Protein AF-A0A2S6I6A5-F1 (afdb_monomer)

Organism: NCBI:txid1514080

Foldseek 3Di:
DDPPPDDDDCPPVVVPPPDPPPPDDPDDLQQAPQFFKKKKWFQALPPPPLFHWIKIWIKGAGRNQKIKIKIKTFGDDDQDPFKGKAPKGKMKIKIKIKGWDDRNPPDQKTKIKIKMKMKMKIKIKIWFKWWDDDPDPVDTDIDTDTKIKIKIKIKIWIKIKIWGDDPQKIKIKIKTKIKMKMAMDIDDGPDPPIAGDDADDRPCGNPSPDNGIDIDMDIGITMMMMGGD

Secondary structure (DSSP, 8-state):
-------S--TTGGG-----------------TT-EEEEEEES--TT-TTS-EEEEEEEEE-TTSEEEEEEEEEEP----SSSEEEEEEEEEEEEEEEEE-S--TT-SEEEEEEEEEEEEEEEEEEEEEEEE--SSTT--EEEEEEEEEEEEEEEEEEEEEEEEEETTEEEEEEEEEEEEEEEEEEE--S-TTSEESS--SSGGGS-SS--S-EEEEE--EEEEEEEE-

Nearest PDB structures (foldseek):
  2x56-assembly1_A  TM=4.377E-01  e=5.358E-03  Yersinia pestis
  6zm1-assembly1_B  TM=1.709E-01  e=1.284E-01  Bacteroides thetaiotaomicron VPI-5482
  6z8i-assembly1_B  TM=2.180E-01  e=9.178E-01  Bacteroides thetaiotaomicron VPI-5482
  2iah-ass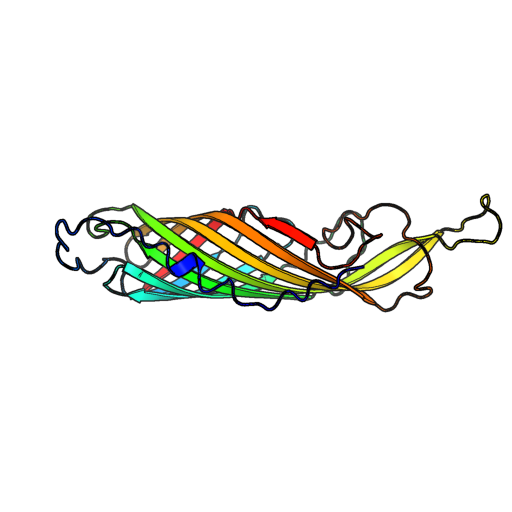embly1_A  TM=2.425E-01  e=2.646E+00  Pseudomonas aeruginosa
  1lsh-assembly1_A  TM=2.533E-01  e=7.630E+00  Ichthyomyzon unicuspis

Mean predicted aligned error: 12.0 Å

Radius of gyration: 22.67 Å; Cα contacts (8 Å, |Δi|>4): 537; chains: 1; bounding box: 59×22×74 Å

Structure (mmCIF, N/CA/C/O backbone):
data_AF-A0A2S6I6A5-F1
#
_entry.id   AF-A0A2S6I6A5-F1
#
loop_
_atom_site.group_PDB
_atom_site.id
_atom_site.type_symbol
_atom_site.label_atom_id
_atom_site.label_alt_id
_atom_site.label_comp_id
_atom_site.label_asym_id
_atom_site.label_entity_id
_atom_site.label_seq_id
_atom_site.pdbx_PDB_ins_code
_atom_site.Cartn_x
_atom_site.Cartn_y
_atom_site.Cartn_z
_atom_site.occupancy
_atom_site.B_iso_or_equiv
_atom_site.auth_seq_id
_atom_site.auth_comp_id
_atom_site.auth_asym_id
_atom_site.auth_atom_id
_atom_site.pdbx_PDB_model_num
ATOM 1 N N . MET A 1 1 ? 36.813 5.629 -2.516 1.00 36.28 1 MET A N 1
ATOM 2 C CA . MET A 1 1 ? 35.493 4.972 -2.676 1.00 36.28 1 MET A CA 1
ATOM 3 C C . MET A 1 1 ? 35.187 4.135 -1.438 1.00 36.28 1 MET A C 1
ATOM 5 O O . MET A 1 1 ? 35.792 3.086 -1.255 1.00 36.28 1 MET A O 1
ATOM 9 N N . VAL A 1 2 ? 34.303 4.612 -0.558 1.00 29.30 2 VAL A N 1
ATOM 10 C CA . VAL A 1 2 ? 33.953 3.941 0.707 1.00 29.30 2 VAL A CA 1
ATOM 11 C C . VAL A 1 2 ? 32.660 3.148 0.506 1.00 29.30 2 VAL A C 1
ATOM 13 O O . VAL A 1 2 ? 31.606 3.723 0.254 1.00 29.30 2 VAL A O 1
ATOM 16 N N . LYS A 1 3 ? 32.735 1.814 0.592 1.00 34.25 3 LYS A N 1
ATOM 17 C CA . LYS A 1 3 ? 31.561 0.928 0.570 1.00 34.25 3 LYS A CA 1
ATOM 18 C C . LYS A 1 3 ? 30.852 1.001 1.925 1.00 34.25 3 LYS A C 1
ATOM 20 O O . LYS A 1 3 ? 31.233 0.292 2.855 1.00 34.25 3 LYS A O 1
ATOM 25 N N . LEU A 1 4 ? 29.812 1.830 2.038 1.00 30.41 4 LEU A N 1
ATOM 26 C CA . LEU A 1 4 ? 28.931 1.834 3.207 1.00 30.41 4 LEU A CA 1
ATOM 27 C C . LEU A 1 4 ? 28.059 0.567 3.190 1.00 30.41 4 LEU A C 1
ATOM 29 O O . LEU A 1 4 ? 27.084 0.454 2.449 1.00 30.41 4 LEU A O 1
ATOM 33 N N . ARG A 1 5 ? 28.427 -0.425 4.005 1.00 35.72 5 ARG A N 1
ATOM 34 C CA . ARG A 1 5 ? 27.588 -1.596 4.285 1.00 35.72 5 ARG A CA 1
ATOM 35 C C . ARG A 1 5 ? 26.529 -1.203 5.317 1.00 35.72 5 ARG A C 1
ATOM 37 O O . ARG A 1 5 ? 26.767 -1.308 6.516 1.00 35.72 5 ARG A O 1
ATOM 44 N N . PHE A 1 6 ? 25.359 -0.771 4.851 1.00 34.75 6 PHE A N 1
ATOM 45 C CA . PHE A 1 6 ? 24.170 -0.593 5.690 1.00 34.75 6 PHE A CA 1
ATOM 46 C C . PHE A 1 6 ? 23.666 -1.969 6.159 1.00 34.75 6 PHE A C 1
ATOM 48 O O . PHE A 1 6 ? 22.962 -2.675 5.437 1.00 34.75 6 PHE A O 1
ATOM 55 N N . ARG A 1 7 ? 24.070 -2.386 7.363 1.00 39.69 7 ARG A N 1
ATOM 56 C CA . ARG A 1 7 ? 23.454 -3.513 8.073 1.00 39.69 7 ARG A CA 1
ATOM 57 C C . ARG A 1 7 ? 22.197 -3.001 8.773 1.00 39.69 7 ARG A C 1
ATOM 59 O O . ARG A 1 7 ? 22.262 -2.071 9.571 1.00 39.69 7 ARG A O 1
ATOM 66 N N . GLY A 1 8 ? 21.058 -3.597 8.429 1.00 41.38 8 GLY A N 1
ATOM 67 C CA . GLY A 1 8 ? 19.770 -3.318 9.049 1.00 41.38 8 GLY A CA 1
ATOM 68 C C . GLY A 1 8 ? 19.812 -3.615 10.543 1.00 41.38 8 GLY A C 1
ATOM 69 O O . GLY A 1 8 ? 19.937 -4.768 10.936 1.00 41.38 8 GLY A O 1
ATOM 70 N N . CYS A 1 9 ? 19.734 -2.566 11.358 1.00 38.03 9 CYS A N 1
ATOM 71 C CA . CYS A 1 9 ? 19.473 -2.672 12.794 1.00 38.03 9 CYS A CA 1
ATOM 72 C C . CYS A 1 9 ? 18.878 -1.376 13.380 1.00 38.03 9 CYS A C 1
ATOM 74 O O . CYS A 1 9 ? 19.062 -1.084 14.553 1.00 38.03 9 CYS A O 1
ATOM 76 N N . TRP A 1 10 ? 18.172 -0.576 12.569 1.00 34.84 10 TRP A N 1
ATOM 77 C CA . TRP A 1 10 ? 17.577 0.694 13.024 1.00 34.84 10 TRP A CA 1
ATOM 78 C C . TRP A 1 10 ? 16.053 0.657 13.184 1.00 34.84 10 TRP A C 1
ATOM 80 O O . TRP A 1 10 ? 15.471 1.621 13.671 1.00 34.84 10 TRP A O 1
ATOM 90 N N . LEU A 1 11 ? 15.389 -0.460 12.857 1.00 35.09 11 LEU A N 1
ATOM 91 C CA . LEU A 1 11 ? 13.934 -0.568 13.030 1.00 35.09 11 LEU A CA 1
ATOM 92 C C . LEU A 1 11 ? 13.493 -0.864 14.477 1.00 35.09 11 LEU A C 1
ATOM 94 O O . LEU A 1 11 ? 12.300 -0.864 14.755 1.00 35.09 11 LEU A O 1
ATOM 98 N N . VAL A 1 12 ? 14.433 -1.094 15.402 1.00 40.88 12 VAL A N 1
ATOM 99 C CA . VAL A 1 12 ? 14.133 -1.352 16.825 1.00 40.88 12 VAL A CA 1
ATOM 100 C C . VAL A 1 12 ? 14.341 -0.101 17.689 1.00 40.88 12 VAL A C 1
ATOM 102 O O . VAL A 1 12 ? 13.725 0.034 18.740 1.00 40.88 12 VAL A O 1
ATOM 105 N N . THR A 1 13 ? 15.123 0.880 17.235 1.00 40.81 13 THR A N 1
ATOM 106 C CA . THR A 1 13 ? 15.472 2.051 18.058 1.00 40.81 13 THR A CA 1
ATOM 107 C C . THR A 1 13 ? 14.405 3.153 18.051 1.00 40.81 13 THR A C 1
ATOM 109 O O . THR A 1 13 ? 14.330 3.932 18.996 1.00 40.81 13 THR A O 1
ATOM 112 N N . LEU A 1 14 ? 13.518 3.188 17.049 1.00 37.75 14 LEU A N 1
ATOM 113 C CA . LEU A 1 14 ? 12.379 4.124 17.011 1.00 37.75 14 LEU A CA 1
ATOM 114 C C . LEU A 1 14 ? 11.185 3.686 17.882 1.00 37.75 14 LEU A C 1
ATOM 116 O O . LEU A 1 14 ? 10.259 4.466 18.077 1.00 37.75 14 LEU A O 1
ATOM 120 N N . LEU A 1 15 ? 11.233 2.482 18.463 1.00 40.44 15 LEU A N 1
ATOM 121 C CA . LEU A 1 15 ? 10.265 2.000 19.458 1.00 40.44 15 LEU A CA 1
ATOM 122 C C . LEU A 1 15 ? 10.645 2.367 20.907 1.00 40.44 15 LEU A C 1
ATOM 124 O O . LEU A 1 15 ? 9.847 2.133 21.810 1.00 40.44 15 LEU A O 1
ATOM 128 N N . CYS A 1 16 ? 11.820 2.969 21.137 1.00 38.00 16 CYS A N 1
ATOM 129 C CA . CYS A 1 16 ? 12.338 3.252 22.484 1.00 38.00 16 CYS A CA 1
ATOM 130 C C . CYS A 1 16 ? 12.401 4.740 22.861 1.00 38.00 16 CYS A C 1
ATOM 132 O O . CYS A 1 16 ? 12.791 5.054 23.981 1.00 38.00 16 CYS A O 1
ATOM 134 N N . LEU A 1 17 ? 11.954 5.664 22.004 1.00 40.19 17 LEU A N 1
ATOM 135 C CA . LEU A 1 17 ? 11.677 7.046 22.426 1.00 40.19 17 LEU A CA 1
ATOM 136 C C . LEU A 1 17 ? 10.276 7.135 23.050 1.00 40.19 17 LEU A C 1
ATOM 138 O O . LEU A 1 17 ? 9.444 7.957 22.679 1.00 40.19 17 LEU A O 1
ATOM 142 N N . ALA A 1 18 ? 10.023 6.250 24.014 1.00 43.72 18 ALA A N 1
ATOM 143 C CA . ALA A 1 18 ? 9.027 6.484 25.037 1.00 43.72 18 ALA A CA 1
ATOM 144 C C . ALA A 1 18 ? 9.624 7.548 25.959 1.00 43.72 18 ALA A C 1
ATOM 146 O O . ALA A 1 18 ? 10.441 7.255 26.831 1.00 43.72 18 ALA A O 1
ATOM 147 N N . THR A 1 19 ? 9.263 8.809 25.733 1.00 46.62 19 THR A N 1
ATOM 148 C CA . THR A 1 19 ? 9.393 9.803 26.793 1.00 46.62 19 THR A CA 1
ATOM 149 C C . THR A 1 19 ? 8.683 9.240 28.030 1.00 46.62 19 THR A C 1
ATOM 151 O O . THR A 1 19 ? 7.585 8.689 27.895 1.00 46.62 19 THR A O 1
ATOM 154 N N . PRO A 1 20 ? 9.286 9.304 29.230 1.00 38.53 20 PRO A N 1
ATOM 155 C CA . PRO A 1 20 ? 8.568 8.955 30.441 1.00 38.53 20 PRO A CA 1
ATOM 156 C C . PRO A 1 20 ? 7.446 9.981 30.596 1.00 38.53 20 PRO A C 1
ATOM 158 O O . PRO A 1 20 ? 7.669 11.113 31.019 1.00 38.53 20 PRO A O 1
ATOM 161 N N . ILE A 1 21 ? 6.238 9.603 30.180 1.00 48.94 21 ILE A N 1
ATOM 162 C CA . ILE A 1 21 ? 5.034 10.345 30.529 1.00 48.94 21 ILE A CA 1
ATOM 163 C C . ILE A 1 21 ? 4.972 10.279 32.060 1.00 48.94 21 ILE A C 1
ATOM 165 O O . ILE A 1 21 ? 5.020 9.170 32.605 1.00 48.94 21 ILE A O 1
ATOM 169 N N . PRO A 1 22 ? 4.946 11.425 32.764 1.00 39.62 22 PRO A N 1
ATOM 170 C CA . PRO A 1 22 ? 4.877 11.434 34.214 1.00 39.62 22 PRO A CA 1
ATOM 171 C C . PRO A 1 22 ? 3.694 10.577 34.660 1.00 39.62 22 PRO A C 1
ATOM 173 O O . PRO A 1 22 ? 2.600 10.669 34.104 1.00 39.62 22 PRO A O 1
ATOM 176 N N . ALA A 1 23 ? 3.959 9.705 35.632 1.00 41.56 23 ALA A N 1
ATOM 177 C CA . ALA A 1 23 ? 3.011 8.773 36.217 1.00 41.56 23 ALA A CA 1
ATOM 178 C C . ALA A 1 23 ? 1.897 9.538 36.9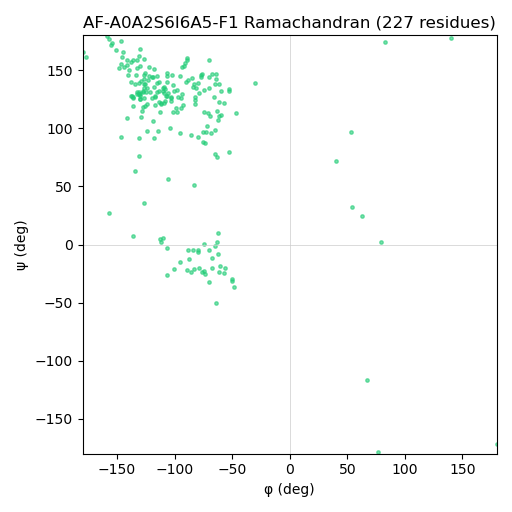47 1.00 41.56 23 ALA A C 1
ATOM 180 O O . ALA A 1 23 ? 1.898 9.673 38.167 1.00 41.56 23 ALA A O 1
ATOM 181 N N . GLN A 1 24 ? 0.946 10.064 36.187 1.00 40.88 24 GLN A N 1
ATOM 182 C CA . GLN A 1 24 ? -0.291 10.627 36.688 1.00 40.88 24 GLN A CA 1
ATOM 183 C C . GLN A 1 24 ? -1.414 9.728 36.185 1.00 40.88 24 GLN A C 1
ATOM 185 O O . GLN A 1 24 ? -1.821 9.800 35.033 1.00 40.88 24 GLN A O 1
ATOM 190 N N . GLN A 1 25 ? -1.828 8.830 37.082 1.00 38.81 25 GLN A N 1
ATOM 191 C CA . GLN A 1 25 ? -2.988 7.947 36.983 1.00 38.81 25 GLN A CA 1
ATOM 192 C C . GLN A 1 25 ? -3.042 7.099 35.703 1.00 38.81 25 GLN A C 1
ATOM 194 O O . GLN A 1 25 ? -3.599 7.485 34.678 1.00 38.81 25 GLN A O 1
ATOM 199 N N . ILE A 1 26 ? -2.562 5.855 35.824 1.00 44.84 26 ILE A N 1
ATOM 200 C CA . ILE A 1 26 ? -3.086 4.719 35.056 1.00 44.84 26 ILE A CA 1
ATOM 201 C C . ILE A 1 26 ? -4.548 4.566 35.500 1.00 44.84 26 ILE A C 1
ATOM 203 O O . ILE A 1 26 ? -4.871 3.755 36.361 1.00 44.84 26 ILE A O 1
ATOM 207 N N . ALA A 1 27 ? -5.409 5.461 35.015 1.00 39.88 27 ALA A N 1
ATOM 208 C CA . ALA A 1 27 ? -6.842 5.317 35.125 1.00 39.88 27 ALA A CA 1
ATOM 209 C C . ALA A 1 27 ? -7.195 4.011 34.421 1.00 39.88 27 ALA A C 1
ATOM 211 O O . ALA A 1 27 ? -6.675 3.730 33.336 1.00 39.88 27 ALA A O 1
ATOM 212 N N . ASP A 1 28 ? -8.007 3.219 35.110 1.00 40.16 28 ASP A N 1
ATOM 213 C CA . ASP A 1 28 ? -8.444 1.882 34.760 1.00 40.16 28 ASP A CA 1
ATOM 214 C C . ASP A 1 28 ? -8.536 1.634 33.258 1.00 40.16 28 ASP A C 1
ATOM 216 O O . ASP A 1 28 ? -9.026 2.462 32.484 1.00 40.16 28 ASP A O 1
ATOM 220 N N . SER A 1 29 ? -8.092 0.438 32.873 1.00 43.31 29 SER A N 1
ATOM 221 C CA . SER A 1 29 ? -8.308 -0.183 31.574 1.00 43.31 29 SER A CA 1
ATOM 222 C C . SER A 1 29 ? -9.799 -0.196 31.236 1.00 43.31 29 SER A C 1
ATOM 224 O O . SER A 1 29 ? -10.492 -1.199 31.413 1.00 43.31 29 SER A O 1
ATOM 226 N N . THR A 1 30 ? -10.314 0.935 30.770 1.00 47.91 30 THR A N 1
ATOM 227 C CA . THR A 1 30 ? -11.631 1.026 30.169 1.00 47.91 30 THR A CA 1
ATOM 228 C C . THR A 1 30 ? -11.557 0.137 28.944 1.00 47.91 30 THR A C 1
ATOM 230 O O . THR A 1 30 ? -10.831 0.421 27.993 1.00 47.91 30 THR A O 1
ATOM 233 N N . VAL A 1 31 ? -12.214 -1.024 29.043 1.00 55.06 31 VAL A N 1
ATOM 234 C CA . VAL A 1 31 ? -12.338 -1.996 27.959 1.00 55.06 31 VAL A CA 1
ATOM 235 C C . VAL A 1 31 ? -12.730 -1.202 26.731 1.00 55.06 31 VAL A C 1
ATOM 237 O O . VAL A 1 31 ? -13.808 -0.610 26.722 1.00 55.06 31 VAL A O 1
ATOM 240 N N . SER A 1 32 ? -11.839 -1.131 25.740 1.00 65.31 32 SER A N 1
ATOM 241 C CA . SER A 1 32 ? -12.165 -0.417 24.516 1.00 65.31 32 SER A CA 1
ATOM 242 C C . SER A 1 32 ? -13.430 -1.043 23.948 1.00 65.31 32 SER A C 1
ATOM 244 O O . SER A 1 32 ? -13.441 -2.238 23.649 1.00 65.31 32 SER A O 1
ATOM 246 N N . ALA A 1 33 ? -14.488 -0.250 23.770 1.00 71.44 33 ALA A N 1
ATOM 247 C CA . ALA A 1 33 ? -15.682 -0.683 23.056 1.00 71.44 33 ALA A CA 1
ATOM 248 C C . ALA A 1 33 ? -15.300 -1.292 21.703 1.00 71.44 33 ALA A C 1
ATOM 250 O O . ALA A 1 33 ? -15.959 -2.210 21.235 1.00 71.44 33 ALA A O 1
ATOM 251 N N . MET A 1 34 ? -14.193 -0.847 21.107 1.00 79.25 34 MET A N 1
ATOM 252 C CA . MET A 1 34 ? -13.662 -1.341 19.843 1.00 79.25 34 MET A CA 1
ATOM 253 C C . MET A 1 34 ? -12.997 -2.722 19.940 1.00 79.25 34 MET A C 1
ATOM 255 O O . MET A 1 34 ? -12.518 -3.208 18.921 1.00 79.25 34 MET A O 1
ATOM 259 N N . ALA A 1 35 ? -12.939 -3.371 21.101 1.00 87.62 35 ALA A N 1
ATOM 260 C CA . ALA A 1 35 ? -12.383 -4.713 21.218 1.00 87.62 35 ALA A CA 1
ATOM 261 C C . ALA A 1 35 ? -13.212 -5.737 20.427 1.00 87.62 35 ALA A C 1
ATOM 263 O O . ALA A 1 35 ? -14.440 -5.667 20.378 1.00 87.62 35 ALA A O 1
ATOM 264 N N . GLY A 1 36 ? -12.529 -6.694 19.804 1.00 91.19 36 GLY A N 1
ATOM 265 C CA . GLY A 1 36 ? -13.159 -7.731 18.991 1.00 91.19 36 GLY A CA 1
ATOM 266 C C . GLY A 1 36 ? -12.380 -8.045 17.723 1.00 91.19 36 GLY A C 1
ATOM 267 O O . GLY A 1 36 ? -11.338 -7.443 17.442 1.00 91.19 36 GLY A O 1
ATOM 268 N N . ASN A 1 37 ? -12.886 -9.015 16.968 1.00 95.94 37 ASN A N 1
ATOM 269 C CA . ASN A 1 37 ? -12.338 -9.347 15.661 1.00 95.94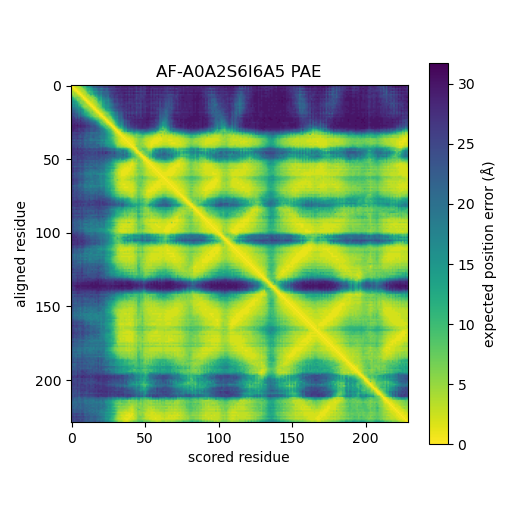 37 ASN A CA 1
ATOM 270 C C . ASN A 1 37 ? -13.077 -8.539 14.593 1.00 95.94 37 ASN A C 1
ATOM 272 O O . ASN A 1 37 ? -14.229 -8.137 14.778 1.00 95.94 37 ASN A O 1
ATOM 276 N N . TYR A 1 38 ? -12.408 -8.283 13.476 1.00 94.56 38 TYR A N 1
ATOM 277 C CA . TYR A 1 38 ? -13.024 -7.594 12.356 1.00 94.56 38 TYR A CA 1
ATOM 278 C C . TYR A 1 38 ? -12.493 -8.069 11.013 1.00 94.56 38 TYR A C 1
ATOM 280 O O . TYR A 1 38 ? -11.370 -8.556 10.884 1.00 94.56 38 TYR A O 1
ATOM 288 N N . LEU A 1 39 ? -13.337 -7.880 10.009 1.00 96.50 39 LEU A N 1
ATOM 289 C CA . LEU A 1 39 ? -13.044 -7.960 8.592 1.00 96.50 39 LEU A CA 1
ATOM 290 C C . LEU A 1 39 ? -13.038 -6.537 8.069 1.00 96.50 39 LEU A C 1
ATOM 292 O O . LEU A 1 39 ? -13.832 -5.714 8.529 1.00 96.50 39 LEU A O 1
ATOM 296 N N . PHE A 1 40 ? -12.170 -6.252 7.111 1.00 94.19 40 PHE A N 1
ATOM 297 C CA . PHE A 1 40 ? -12.120 -4.941 6.491 1.00 94.19 40 PHE A CA 1
ATOM 298 C C . PHE A 1 40 ? -12.078 -5.011 4.983 1.00 94.19 40 PHE A C 1
ATOM 300 O O . PHE A 1 40 ? -11.561 -5.969 4.409 1.00 94.19 40 PHE A O 1
ATOM 307 N N . LEU A 1 41 ? -12.612 -3.961 4.371 1.00 93.19 41 LEU A N 1
ATOM 308 C CA . LEU A 1 41 ? -12.627 -3.747 2.938 1.00 93.19 41 LEU A CA 1
ATOM 309 C C . LEU A 1 41 ? -12.312 -2.278 2.648 1.00 93.19 41 LEU A C 1
ATOM 311 O O . LEU A 1 41 ? -12.961 -1.382 3.184 1.00 93.19 41 LEU A O 1
ATOM 315 N N . SER A 1 42 ? -11.341 -2.035 1.779 1.00 89.50 42 SER A N 1
ATOM 316 C CA . SER A 1 42 ? -11.084 -0.738 1.161 1.00 89.50 42 SER A CA 1
ATOM 317 C C . SER A 1 42 ? -11.236 -0.895 -0.352 1.00 89.50 42 SER A C 1
ATOM 319 O O . SER A 1 42 ? -10.387 -1.530 -0.989 1.00 89.50 42 SER A O 1
ATOM 321 N N . PRO A 1 43 ? -12.338 -0.385 -0.931 1.00 73.50 43 PRO A N 1
ATOM 322 C CA . PRO A 1 43 ? -12.556 -0.436 -2.372 1.00 73.50 43 PRO A CA 1
ATOM 323 C C . PRO A 1 43 ? -11.687 0.579 -3.125 1.00 73.50 43 PRO A C 1
ATOM 325 O O . PRO A 1 43 ? -11.423 0.388 -4.307 1.00 73.50 43 PRO A O 1
ATOM 328 N N . PHE A 1 44 ? -11.236 1.643 -2.451 1.00 65.38 44 PHE A N 1
ATOM 329 C CA . PHE A 1 44 ? -10.453 2.710 -3.057 1.00 65.38 44 PHE A CA 1
ATOM 330 C C . PHE A 1 44 ? -9.361 3.173 -2.103 1.00 65.38 44 PHE A C 1
ATOM 332 O O . PHE A 1 44 ? -9.615 3.896 -1.140 1.00 65.38 44 PHE A O 1
ATOM 339 N N . LYS A 1 45 ? -8.111 2.844 -2.429 1.00 62.22 45 LYS A N 1
ATOM 340 C CA . LYS A 1 45 ? -6.971 3.554 -1.856 1.00 62.22 45 LYS A CA 1
ATOM 341 C C . LYS A 1 45 ? -6.872 4.920 -2.549 1.00 62.22 45 LYS A C 1
ATOM 343 O O . LYS A 1 45 ? -6.212 5.053 -3.574 1.00 62.22 45 LYS A O 1
ATOM 348 N N . VAL A 1 46 ? -7.582 5.906 -2.000 1.00 50.91 46 VAL A N 1
ATOM 349 C CA . VAL A 1 46 ? -7.959 7.189 -2.634 1.00 50.91 46 VAL A CA 1
ATOM 350 C C . VAL A 1 46 ? -6.795 7.956 -3.287 1.00 50.91 46 VAL A C 1
ATOM 352 O O . VAL A 1 46 ? -7.007 8.628 -4.290 1.00 50.91 46 VAL A O 1
ATOM 355 N N . VAL A 1 47 ? -5.566 7.848 -2.767 1.00 50.22 47 VAL A N 1
ATOM 356 C CA . VAL A 1 47 ? -4.399 8.624 -3.256 1.00 50.22 47 VAL A CA 1
ATOM 357 C C . VAL A 1 47 ? -3.319 7.753 -3.926 1.00 50.22 47 VAL A C 1
ATOM 359 O O . VAL A 1 47 ? -2.285 8.251 -4.351 1.00 50.22 47 VAL A O 1
ATOM 362 N N . ASP A 1 48 ? -3.543 6.447 -4.090 1.00 53.25 48 ASP A N 1
ATOM 363 C CA . ASP A 1 48 ? -2.603 5.551 -4.789 1.00 53.25 48 ASP A CA 1
ATOM 364 C C . ASP A 1 48 ? -3.150 5.184 -6.178 1.00 53.25 48 ASP A C 1
ATOM 366 O O . ASP A 1 48 ? -3.339 4.008 -6.484 1.00 53.25 48 ASP A O 1
ATOM 370 N N . GLN A 1 49 ? -3.434 6.202 -7.007 1.00 51.81 49 GLN A N 1
ATOM 371 C CA . GLN A 1 49 ? -3.980 6.045 -8.370 1.00 51.81 49 GLN A CA 1
ATOM 372 C C . GLN A 1 49 ? -3.119 5.148 -9.271 1.00 51.81 49 GLN A C 1
ATOM 374 O O . GLN A 1 49 ? -3.619 4.601 -10.245 1.00 51.81 49 GLN A O 1
ATOM 379 N N . VAL A 1 50 ? -1.844 4.962 -8.924 1.00 59.56 50 VAL A N 1
ATOM 380 C CA . VAL A 1 50 ? -0.908 4.124 -9.678 1.00 59.56 50 VAL A CA 1
ATOM 381 C C . VAL A 1 50 ? -1.135 2.626 -9.445 1.00 59.56 50 VAL A C 1
ATOM 383 O O . VAL A 1 50 ? -0.766 1.791 -10.266 1.00 59.56 50 VAL A O 1
ATOM 386 N N . ASN A 1 51 ? -1.739 2.253 -8.313 1.00 69.75 51 ASN A N 1
ATOM 387 C CA . ASN A 1 51 ? -1.973 0.856 -7.945 1.00 69.75 51 ASN A CA 1
ATOM 388 C C . ASN A 1 51 ? -3.410 0.663 -7.428 1.00 69.75 51 ASN A C 1
ATOM 390 O O . ASN A 1 51 ? -3.605 0.319 -6.253 1.00 69.75 51 ASN A O 1
ATOM 394 N N . PRO A 1 52 ? -4.410 0.905 -8.292 1.00 73.25 52 PRO A N 1
ATOM 395 C CA . PRO A 1 52 ? -5.823 0.731 -7.989 1.00 73.25 52 PRO A CA 1
ATOM 396 C C . PRO A 1 52 ? -6.092 -0.736 -7.656 1.00 73.25 52 PRO A C 1
ATOM 398 O O . PRO A 1 52 ? -5.583 -1.657 -8.297 1.00 73.25 52 PRO A O 1
ATOM 401 N N . GLY A 1 53 ? -6.896 -0.974 -6.632 1.00 79.25 53 GLY A N 1
ATOM 402 C CA . GLY A 1 53 ? -7.181 -2.328 -6.203 1.00 79.25 53 GLY A CA 1
ATOM 403 C C . GLY A 1 53 ? -8.130 -2.380 -5.030 1.00 79.25 53 GLY A C 1
ATOM 404 O O . GLY A 1 53 ? -8.359 -1.382 -4.348 1.00 79.25 53 GLY A O 1
ATOM 405 N N . VAL A 1 54 ? -8.646 -3.579 -4.792 1.00 86.56 54 VAL A N 1
ATOM 406 C CA . VAL A 1 54 ? -9.513 -3.868 -3.654 1.00 86.56 54 VAL A CA 1
ATOM 407 C C . VAL A 1 54 ? -8.662 -4.500 -2.565 1.00 86.56 54 VAL A C 1
ATOM 409 O O . VAL A 1 54 ? -8.080 -5.571 -2.753 1.00 86.56 54 VAL A O 1
ATOM 412 N N . LEU A 1 55 ? -8.571 -3.823 -1.424 1.00 88.94 55 LEU A N 1
ATOM 413 C CA . LEU A 1 55 ? -7.888 -4.318 -0.236 1.00 88.94 55 LEU A CA 1
ATOM 414 C C . LEU A 1 55 ? -8.911 -4.940 0.707 1.00 88.94 55 LEU A C 1
ATOM 416 O O . LEU A 1 55 ? -9.871 -4.286 1.099 1.00 88.94 55 LEU A O 1
ATOM 420 N N . TYR A 1 56 ? -8.672 -6.177 1.119 1.00 93.31 56 TYR A N 1
ATOM 421 C CA . TYR A 1 56 ? -9.464 -6.845 2.144 1.00 93.31 56 TYR A CA 1
ATOM 422 C C . TYR A 1 56 ? -8.557 -7.512 3.173 1.00 93.31 56 TYR A C 1
ATOM 424 O O . TYR A 1 56 ? -7.388 -7.801 2.905 1.00 93.31 56 TYR A O 1
ATOM 432 N N . GLY A 1 57 ? -9.082 -7.772 4.363 1.00 96.00 57 GLY A N 1
ATOM 433 C CA . GLY A 1 57 ? -8.300 -8.434 5.395 1.00 96.00 57 GLY A CA 1
ATOM 434 C C . GLY A 1 57 ? -9.050 -8.649 6.692 1.00 96.00 57 GLY A C 1
ATOM 435 O O . GLY A 1 57 ? -10.256 -8.422 6.785 1.00 96.00 57 GLY A O 1
ATOM 436 N N . VAL A 1 58 ? -8.303 -9.099 7.693 1.00 97.44 58 VAL A N 1
ATOM 437 C CA . VAL A 1 58 ? -8.795 -9.390 9.037 1.00 97.44 58 VAL A CA 1
ATOM 438 C C . VAL A 1 58 ? -7.912 -8.726 10.078 1.00 97.44 58 VAL A C 1
ATOM 440 O O . VAL A 1 58 ? -6.712 -8.527 9.877 1.00 97.44 58 VAL A O 1
ATOM 443 N N . GLY A 1 59 ? -8.496 -8.438 11.230 1.00 97.12 59 GLY A N 1
ATOM 444 C CA . GLY A 1 59 ? -7.747 -7.947 12.366 1.00 97.12 59 GLY A CA 1
ATOM 445 C C . GLY A 1 59 ? -8.442 -8.201 13.689 1.00 97.12 59 GLY A C 1
ATOM 446 O O . GLY A 1 59 ? -9.552 -8.732 13.766 1.00 97.12 59 GLY A O 1
ATOM 447 N N . LYS A 1 60 ? -7.740 -7.820 14.750 1.00 95.44 60 LYS A N 1
ATOM 448 C CA . LYS A 1 60 ? -8.211 -7.912 16.125 1.00 95.44 60 LYS A CA 1
ATOM 449 C C . LYS A 1 60 ? -7.841 -6.653 16.880 1.00 95.44 60 LYS A C 1
ATOM 451 O O . LYS A 1 60 ? -6.738 -6.139 16.715 1.00 95.44 60 LYS A O 1
ATOM 456 N N . ILE A 1 61 ? -8.758 -6.186 17.715 1.00 93.06 61 ILE A N 1
ATOM 457 C CA . ILE A 1 61 ? -8.512 -5.146 18.711 1.00 93.06 61 ILE A CA 1
ATOM 458 C C . ILE A 1 61 ? -8.684 -5.773 20.089 1.00 93.06 61 ILE A C 1
ATOM 460 O O . ILE A 1 61 ? -9.659 -6.480 20.359 1.00 93.06 61 ILE A O 1
ATOM 464 N N . TRP A 1 62 ? -7.713 -5.532 20.956 1.00 91.62 62 TRP A N 1
ATOM 465 C CA . TRP A 1 62 ? -7.728 -5.972 22.342 1.00 91.62 62 TRP A CA 1
ATOM 466 C C . TRP A 1 62 ? -8.397 -4.923 23.232 1.00 91.62 62 TRP A C 1
ATOM 468 O O . TRP A 1 62 ? -8.483 -3.747 22.883 1.00 91.62 62 TRP A O 1
ATOM 478 N N . SER A 1 63 ? -8.833 -5.339 24.422 1.00 87.06 63 SER A N 1
ATOM 479 C CA . SER A 1 63 ? -9.435 -4.447 25.426 1.00 87.06 63 SER A CA 1
ATOM 480 C C . SER A 1 63 ? -8.526 -3.281 25.821 1.00 87.06 63 SER A C 1
ATOM 482 O O . SER A 1 63 ? -9.026 -2.230 26.204 1.00 87.06 63 SER A O 1
ATOM 484 N N . SER A 1 64 ? -7.210 -3.442 25.660 1.00 87.00 64 SER A N 1
ATOM 485 C CA . SER A 1 64 ? -6.189 -2.410 25.860 1.00 87.00 64 SER A CA 1
ATOM 486 C C . SER A 1 64 ? -6.194 -1.292 24.806 1.00 87.00 64 SER A C 1
ATOM 488 O O . SER A 1 64 ? -5.393 -0.365 24.905 1.00 87.00 64 SER A O 1
ATOM 490 N N . GLY A 1 65 ? -7.037 -1.385 23.772 1.00 87.81 65 GLY A N 1
ATOM 491 C CA . GLY A 1 65 ? -7.098 -0.424 22.668 1.00 87.81 65 GLY A CA 1
ATOM 492 C C . GLY A 1 65 ? -5.999 -0.608 21.617 1.00 87.81 65 GLY A C 1
ATOM 493 O O . GLY A 1 65 ? -5.947 0.153 20.653 1.00 87.81 65 GLY A O 1
ATOM 494 N N . TYR A 1 66 ? -5.130 -1.609 21.762 1.00 93.25 66 TYR A N 1
ATOM 495 C CA . TYR A 1 66 ? -4.225 -2.019 20.690 1.00 93.25 66 TYR A CA 1
ATOM 496 C C . TYR A 1 66 ? -4.982 -2.839 19.653 1.00 93.25 66 TYR A C 1
ATOM 498 O O . TYR A 1 66 ? -5.876 -3.607 19.998 1.00 93.25 66 TYR A O 1
ATOM 506 N N . GLY A 1 67 ? -4.597 -2.714 18.390 1.00 93.94 67 GLY A N 1
ATOM 507 C CA . GLY A 1 67 ? -5.116 -3.522 17.302 1.00 93.94 67 GLY A CA 1
ATOM 508 C C . GLY A 1 67 ? -4.024 -3.936 16.330 1.00 93.94 67 GLY A C 1
ATOM 509 O O . GLY A 1 67 ? -3.041 -3.221 16.144 1.00 93.94 67 GLY A O 1
ATOM 510 N N . MET A 1 68 ? -4.211 -5.095 15.713 1.00 97.44 68 MET A N 1
ATOM 511 C CA . MET A 1 68 ? -3.341 -5.633 14.674 1.00 97.44 68 MET A CA 1
ATOM 512 C C . MET A 1 68 ? -4.193 -6.145 13.518 1.00 97.44 68 MET A C 1
ATOM 514 O O . MET A 1 68 ? -5.289 -6.665 13.734 1.00 97.44 68 MET A O 1
ATOM 518 N N . GLU A 1 69 ? -3.683 -6.006 12.302 1.00 96.19 69 GLU A N 1
ATOM 519 C CA . GLU A 1 69 ? -4.352 -6.457 11.088 1.00 96.19 69 GLU A CA 1
ATOM 520 C C . GLU A 1 69 ? -3.380 -6.991 10.050 1.00 96.19 69 GLU A C 1
ATOM 522 O O . GLU A 1 69 ? -2.219 -6.581 9.972 1.00 96.19 69 GLU A O 1
ATOM 527 N N . ILE A 1 70 ? -3.907 -7.888 9.224 1.00 97.62 70 ILE A N 1
ATOM 528 C CA . ILE A 1 70 ? -3.271 -8.378 8.013 1.00 97.62 70 ILE A CA 1
ATOM 529 C C . ILE A 1 70 ? -4.271 -8.295 6.864 1.00 97.62 70 ILE A C 1
ATOM 531 O O . ILE A 1 70 ? -5.455 -8.602 7.022 1.00 97.62 70 ILE A O 1
ATOM 535 N N . GLY A 1 71 ? -3.800 -7.871 5.699 1.00 95.38 71 GLY A N 1
ATOM 536 C CA . GLY A 1 71 ? -4.631 -7.743 4.513 1.00 95.38 71 GLY A CA 1
ATOM 537 C C . GLY A 1 71 ? -3.899 -8.077 3.230 1.00 95.38 71 GLY A C 1
ATOM 538 O O . GLY A 1 71 ? -2.668 -8.150 3.174 1.00 95.38 71 GLY A O 1
ATOM 539 N N . HIS A 1 72 ? -4.697 -8.257 2.193 1.00 94.19 72 HIS A N 1
ATOM 540 C CA . HIS A 1 72 ? -4.261 -8.519 0.841 1.00 94.19 72 HIS A CA 1
ATOM 541 C C . HIS A 1 72 ? -4.989 -7.570 -0.114 1.00 94.19 72 HIS A C 1
ATOM 543 O O . HIS A 1 72 ? -6.213 -7.442 -0.066 1.00 94.19 72 HIS A O 1
ATOM 549 N N . LEU A 1 73 ? -4.231 -6.887 -0.968 1.00 89.31 73 LEU A N 1
ATOM 550 C CA . LEU A 1 73 ? -4.770 -6.054 -2.039 1.00 89.31 73 LEU A CA 1
ATOM 551 C C . LEU A 1 73 ? -4.638 -6.802 -3.354 1.00 89.31 73 LEU A C 1
ATOM 553 O O . LEU A 1 73 ? -3.528 -7.162 -3.765 1.00 89.31 73 LEU A O 1
ATOM 557 N N . TRP A 1 74 ? -5.771 -6.967 -4.023 1.00 84.44 74 TRP A N 1
ATOM 558 C CA . TRP A 1 74 ? -5.816 -7.422 -5.399 1.00 84.44 74 TRP A CA 1
ATOM 559 C C . TRP A 1 74 ? -5.823 -6.210 -6.331 1.00 84.44 74 TRP A C 1
ATOM 561 O O . TRP A 1 74 ? -6.697 -5.349 -6.223 1.00 84.44 74 TRP A O 1
ATOM 571 N N . LEU A 1 75 ? -4.810 -6.116 -7.198 1.00 82.00 75 LEU A N 1
ATOM 572 C CA . LEU A 1 75 ? -4.704 -5.040 -8.181 1.00 82.00 75 LEU A CA 1
ATOM 573 C C . LEU A 1 75 ? -5.771 -5.201 -9.262 1.00 82.00 75 LEU A C 1
ATOM 575 O O . LEU A 1 75 ? -5.954 -6.293 -9.802 1.00 82.00 75 LEU A O 1
ATOM 579 N N . LEU A 1 76 ? -6.429 -4.096 -9.598 1.00 78.38 76 LEU A N 1
ATOM 580 C CA . LEU A 1 76 ? -7.300 -4.022 -10.759 1.00 78.38 76 LEU A CA 1
ATOM 581 C C . LEU A 1 76 ? -6.451 -3.735 -12.005 1.00 78.38 76 LEU A C 1
ATOM 583 O O . LEU A 1 76 ? -5.539 -2.906 -11.936 1.00 78.38 76 LEU A O 1
ATOM 587 N N . PRO A 1 77 ? -6.732 -4.390 -13.143 1.00 69.75 77 PRO A N 1
ATOM 588 C CA . PRO A 1 77 ? -6.098 -4.035 -14.400 1.00 69.75 77 PRO A CA 1
ATOM 589 C C . PRO A 1 77 ? -6.628 -2.666 -14.830 1.00 69.75 77 PRO A C 1
ATOM 591 O O . PRO A 1 77 ? -7.802 -2.540 -15.176 1.00 69.75 77 PRO A O 1
ATOM 594 N N . ILE A 1 78 ? -5.782 -1.640 -14.784 1.00 67.44 78 ILE A N 1
ATOM 595 C CA . ILE A 1 78 ? -6.090 -0.346 -15.392 1.00 67.44 78 ILE A CA 1
ATOM 596 C C . ILE A 1 78 ? -5.222 -0.192 -16.639 1.00 67.44 78 ILE A C 1
ATOM 598 O O . ILE A 1 78 ? -4.011 -0.398 -16.549 1.00 67.44 78 ILE A O 1
ATOM 602 N N . PRO A 1 79 ? -5.823 0.121 -17.800 1.00 62.91 79 PRO A N 1
ATOM 603 C CA . PRO A 1 79 ? -5.058 0.457 -18.988 1.00 62.91 79 PRO A CA 1
ATOM 604 C C . PRO A 1 79 ? -4.295 1.763 -18.744 1.00 62.91 79 PRO A C 1
ATOM 606 O O . PRO A 1 79 ? -4.891 2.766 -18.354 1.00 62.91 79 PRO A O 1
ATOM 609 N N . GLU A 1 80 ? -2.983 1.751 -18.964 1.00 64.88 80 GLU A N 1
ATOM 610 C CA . GLU A 1 80 ? -2.183 2.976 -18.973 1.00 64.88 80 GLU A CA 1
ATOM 611 C C . GLU A 1 80 ? -2.260 3.635 -20.360 1.00 64.88 80 GLU A C 1
ATOM 613 O O . GLU A 1 80 ? -2.205 2.961 -21.385 1.00 64.88 80 GLU A O 1
ATOM 618 N N . GLU A 1 81 ? -2.440 4.960 -20.404 1.00 59.56 81 GLU A N 1
ATOM 619 C CA . GLU A 1 81 ? -2.764 5.678 -21.650 1.00 59.56 81 GLU A CA 1
ATOM 620 C C . GLU A 1 81 ? -1.586 5.806 -22.632 1.00 59.56 81 GLU A C 1
ATOM 622 O O . GLU A 1 81 ? -1.813 5.970 -23.830 1.00 59.56 81 GLU A O 1
ATOM 627 N N . ARG A 1 82 ? -0.332 5.762 -22.154 1.00 61.31 82 ARG A N 1
ATOM 628 C CA . ARG A 1 82 ? 0.863 5.991 -22.995 1.00 61.31 82 ARG A CA 1
ATOM 629 C C . ARG A 1 82 ? 1.676 4.745 -23.321 1.00 61.31 82 ARG A C 1
ATOM 631 O O . ARG A 1 82 ? 2.346 4.727 -24.348 1.00 61.31 82 ARG A O 1
ATOM 638 N N . GLU A 1 83 ? 1.624 3.720 -22.482 1.00 70.00 83 GLU A N 1
ATOM 639 C CA . GLU A 1 83 ? 2.424 2.507 -22.641 1.00 70.00 83 GLU A CA 1
ATOM 640 C C . GLU A 1 83 ? 1.484 1.314 -22.745 1.00 70.00 83 GLU A C 1
ATOM 642 O O . GLU A 1 83 ? 0.559 1.155 -21.948 1.00 70.00 83 GLU A O 1
ATOM 647 N N . GLN A 1 84 ? 1.710 0.459 -23.744 1.00 75.81 84 GLN A N 1
ATOM 648 C CA . GLN A 1 84 ? 0.928 -0.765 -23.885 1.00 75.81 84 GLN A CA 1
ATOM 649 C C . GLN A 1 84 ? 1.361 -1.758 -22.808 1.00 75.81 84 GLN A C 1
ATOM 651 O O . GLN A 1 84 ? 2.249 -2.589 -23.018 1.00 75.81 84 GLN A O 1
ATOM 656 N N . ILE A 1 85 ? 0.734 -1.643 -21.638 1.00 77.44 85 ILE A N 1
ATOM 657 C CA . ILE A 1 85 ? 0.921 -2.568 -20.531 1.00 77.44 85 ILE A CA 1
ATOM 658 C C . ILE A 1 85 ? 0.042 -3.792 -20.744 1.00 77.44 85 ILE A C 1
ATOM 660 O O . ILE A 1 85 ? -1.179 -3.712 -20.880 1.00 77.44 85 ILE A O 1
ATOM 664 N N . THR A 1 86 ? 0.683 -4.951 -20.737 1.00 78.06 86 THR A N 1
ATOM 665 C CA . THR A 1 86 ? 0.039 -6.258 -20.847 1.00 78.06 86 THR A CA 1
ATOM 666 C C . THR A 1 86 ? 0.466 -7.151 -19.689 1.00 78.06 86 THR A C 1
ATOM 668 O O . THR A 1 86 ? 1.467 -6.901 -19.012 1.00 78.06 86 THR A O 1
ATOM 671 N N . ASP A 1 87 ? -0.334 -8.184 -19.415 1.00 78.31 87 ASP A N 1
ATOM 672 C CA . ASP A 1 87 ? -0.063 -9.177 -18.371 1.00 78.31 87 ASP A CA 1
ATOM 673 C C . ASP A 1 87 ? 0.182 -8.592 -16.970 1.00 78.31 87 ASP A C 1
ATOM 675 O O . ASP A 1 87 ? 0.939 -9.160 -16.180 1.00 78.31 87 ASP A O 1
ATOM 679 N N . LEU A 1 88 ? -0.473 -7.472 -16.639 1.00 79.38 88 LEU A N 1
ATOM 680 C CA . LEU A 1 88 ? -0.348 -6.848 -15.327 1.00 79.38 88 LEU A CA 1
ATOM 681 C C . LEU A 1 88 ? -0.831 -7.806 -14.232 1.00 79.38 88 LEU A C 1
ATOM 683 O O . LEU A 1 88 ? -2.022 -8.086 -14.083 1.00 79.38 88 LEU A O 1
ATOM 687 N N . ARG A 1 89 ? 0.115 -8.297 -13.434 1.00 82.44 89 ARG A N 1
ATOM 688 C CA . ARG A 1 89 ? -0.134 -9.144 -12.270 1.00 82.44 89 ARG A CA 1
ATOM 689 C C . ARG A 1 89 ? 0.524 -8.523 -11.059 1.00 82.44 89 ARG A C 1
ATOM 691 O O . ARG A 1 89 ? 1.672 -8.092 -11.096 1.00 82.44 89 ARG A O 1
ATOM 698 N N . GLY A 1 90 ? -0.169 -8.541 -9.934 1.00 83.19 90 GLY A N 1
ATOM 699 C CA . GLY A 1 90 ? 0.464 -8.158 -8.690 1.00 83.19 90 GLY A CA 1
ATOM 700 C C . GLY A 1 90 ? -0.440 -8.311 -7.490 1.00 83.19 90 GLY A C 1
ATOM 701 O O . GLY A 1 90 ? -1.660 -8.428 -7.597 1.00 83.19 90 GLY A O 1
ATOM 702 N N . HIS A 1 91 ? 0.209 -8.344 -6.341 1.00 87.38 91 HIS A N 1
ATOM 703 C CA . HIS A 1 91 ? -0.421 -8.472 -5.042 1.00 87.38 91 HIS A CA 1
ATOM 704 C C . HIS A 1 91 ? 0.300 -7.572 -4.056 1.00 87.38 91 HIS A C 1
ATOM 706 O O . HIS A 1 91 ? 1.523 -7.398 -4.121 1.00 87.38 91 HIS A O 1
ATOM 712 N N . ARG A 1 92 ? -0.457 -7.022 -3.111 1.00 89.94 92 ARG A N 1
ATOM 713 C CA . ARG A 1 92 ? 0.109 -6.297 -1.976 1.00 89.94 92 ARG A CA 1
ATOM 714 C C . ARG A 1 92 ? -0.260 -7.016 -0.697 1.00 89.94 92 ARG A C 1
ATOM 716 O O . ARG A 1 92 ? -1.437 -7.250 -0.443 1.00 89.94 92 ARG A O 1
ATOM 723 N N . LEU A 1 93 ? 0.739 -7.312 0.117 1.00 93.75 93 LEU A N 1
ATOM 724 C CA . LEU A 1 93 ? 0.537 -7.704 1.502 1.00 93.75 93 LEU A CA 1
ATOM 725 C C . LEU A 1 93 ? 0.556 -6.461 2.378 1.00 93.75 93 LEU A C 1
ATOM 727 O O . LEU A 1 93 ? 1.356 -5.549 2.167 1.00 93.75 93 LEU A O 1
ATOM 731 N N . HIS A 1 94 ? -0.337 -6.447 3.352 1.00 92.12 94 HIS A N 1
ATOM 732 C CA . HIS A 1 94 ? -0.547 -5.342 4.263 1.00 92.12 94 HIS A CA 1
ATOM 733 C C . HIS A 1 94 ? -0.478 -5.857 5.699 1.00 92.12 94 HIS A C 1
ATOM 735 O O . HIS A 1 94 ? -1.133 -6.844 6.030 1.00 92.12 94 HIS A O 1
ATOM 741 N N . LEU A 1 95 ? 0.300 -5.184 6.540 1.00 96.88 95 LEU A N 1
ATOM 742 C CA . LEU A 1 95 ? 0.394 -5.436 7.972 1.00 96.88 95 LEU A CA 1
ATOM 743 C C . LEU A 1 95 ? 0.229 -4.111 8.713 1.00 96.88 95 LEU A C 1
ATOM 745 O O . LEU A 1 95 ? 0.972 -3.160 8.460 1.00 96.88 95 LEU A O 1
ATOM 749 N N . GLY A 1 96 ? -0.722 -4.053 9.636 1.00 96.44 96 GLY A N 1
ATOM 750 C CA . GLY A 1 96 ? -1.018 -2.855 10.411 1.00 96.44 96 GLY A CA 1
ATOM 751 C C . GLY A 1 96 ? -0.988 -3.129 11.906 1.00 96.44 96 GLY A C 1
ATOM 752 O O . GLY A 1 96 ? -1.445 -4.172 12.371 1.00 96.44 96 GLY A O 1
ATOM 753 N N . VAL A 1 97 ? -0.477 -2.166 12.665 1.00 97.25 97 VAL A N 1
ATOM 754 C CA . VAL A 1 97 ? -0.665 -2.073 14.113 1.00 97.25 97 VAL A CA 1
ATOM 755 C C . VAL A 1 97 ? -1.208 -0.693 14.447 1.00 97.25 97 VAL A C 1
ATOM 757 O O . VAL A 1 97 ? -0.773 0.308 13.881 1.00 97.25 97 VAL A O 1
ATOM 760 N N . ARG A 1 98 ? -2.169 -0.620 15.362 1.00 95.38 98 ARG A N 1
ATOM 761 C CA . ARG A 1 98 ? -2.794 0.637 15.780 1.00 95.38 98 ARG A CA 1
ATOM 762 C C . ARG A 1 98 ? -3.070 0.661 17.274 1.00 95.38 98 ARG A C 1
ATOM 764 O O . ARG A 1 98 ? -3.166 -0.385 17.910 1.00 95.38 98 ARG A O 1
ATOM 771 N N . ARG A 1 99 ? -3.213 1.861 17.824 1.00 93.94 99 ARG A N 1
ATOM 772 C CA . ARG A 1 99 ? -3.594 2.117 19.210 1.00 93.94 99 ARG A CA 1
ATOM 773 C C . ARG A 1 99 ? -4.627 3.237 19.248 1.00 93.94 99 ARG A C 1
ATOM 775 O O . ARG A 1 99 ? -4.324 4.354 18.829 1.00 93.94 99 ARG A O 1
ATOM 782 N N . TYR A 1 100 ? -5.821 2.941 19.756 1.00 91.69 100 TYR A N 1
ATOM 783 C CA . TYR A 1 100 ? -6.852 3.956 19.981 1.00 91.69 100 TYR A CA 1
ATOM 784 C C . TYR A 1 100 ? -6.462 4.885 21.130 1.00 91.69 100 TYR A C 1
ATOM 786 O O . TYR A 1 100 ? -5.830 4.472 22.106 1.00 91.69 100 TYR A O 1
ATOM 794 N N . LEU A 1 101 ? -6.829 6.154 20.985 1.00 88.31 101 LEU A N 1
ATOM 795 C CA . LEU A 1 101 ? -6.528 7.214 21.934 1.00 88.31 101 LEU A CA 1
ATOM 796 C C . LEU A 1 101 ? -7.771 7.544 22.769 1.00 88.31 101 LEU A C 1
ATOM 798 O O . LEU A 1 101 ? -8.826 7.881 22.232 1.00 88.31 101 LEU A O 1
ATOM 802 N N . GLY A 1 102 ? -7.610 7.522 24.093 1.00 77.00 102 GLY A N 1
ATOM 803 C CA . GLY A 1 102 ? -8.666 7.861 25.050 1.00 77.00 102 GLY A CA 1
ATOM 804 C C . GLY A 1 102 ? -9.724 6.769 25.238 1.00 77.00 102 GLY A C 1
ATOM 805 O O . GLY A 1 102 ? -9.648 5.688 24.657 1.00 77.00 102 GLY A O 1
ATOM 806 N N . ASN A 1 103 ? -10.716 7.059 26.084 1.00 69.12 103 ASN A N 1
ATOM 807 C CA . ASN A 1 103 ? -11.850 6.166 26.302 1.00 69.12 103 ASN A CA 1
ATOM 808 C C . ASN A 1 103 ? -12.796 6.228 25.090 1.00 69.12 103 ASN A C 1
ATOM 810 O O . ASN A 1 103 ? -13.399 7.265 24.807 1.00 69.12 103 ASN A O 1
ATOM 814 N N . THR A 1 104 ? -12.896 5.117 24.363 1.00 67.00 104 THR A N 1
ATOM 815 C CA . THR A 1 104 ? -13.711 4.992 23.145 1.00 67.00 104 THR A CA 1
ATOM 816 C C . THR A 1 104 ? -15.177 4.663 23.426 1.00 67.00 104 THR A C 1
ATOM 818 O O . THR A 1 104 ? -15.958 4.593 22.485 1.00 67.00 104 THR A O 1
ATOM 821 N N . ASN A 1 105 ? -15.560 4.422 24.684 1.00 65.31 105 ASN A N 1
ATOM 822 C CA . ASN A 1 105 ? -16.884 3.885 25.019 1.00 65.31 105 ASN A CA 1
ATOM 823 C C . ASN A 1 105 ? -18.019 4.885 24.777 1.00 65.31 105 ASN A C 1
ATOM 825 O O . ASN A 1 105 ? -19.091 4.477 24.342 1.00 65.31 105 ASN A O 1
ATOM 829 N N . ASP A 1 106 ? -17.745 6.180 24.948 1.00 61.97 106 ASP A N 1
ATOM 830 C CA . ASP A 1 106 ? -18.755 7.241 24.836 1.00 61.97 106 ASP A CA 1
ATOM 831 C C . ASP A 1 106 ? -18.571 8.122 23.593 1.00 61.97 106 ASP A C 1
ATOM 833 O O . ASP A 1 106 ? -19.252 9.135 23.429 1.00 61.97 106 ASP A O 1
ATOM 837 N N . ARG A 1 107 ? -17.620 7.780 22.712 1.00 67.38 107 ARG A N 1
ATOM 838 C CA . ARG A 1 107 ? -17.292 8.602 21.543 1.00 67.38 107 ARG A CA 1
ATOM 839 C C . ARG A 1 107 ? -17.700 7.894 20.252 1.00 67.38 107 ARG A C 1
ATOM 841 O O . ARG A 1 107 ? -17.156 6.833 19.956 1.00 67.38 107 ARG A O 1
ATOM 848 N N . PRO A 1 108 ? -18.567 8.506 19.421 1.00 73.62 108 PRO A N 1
ATOM 849 C CA . PRO A 1 108 ? -18.924 7.957 18.110 1.00 73.62 108 PRO A CA 1
ATOM 850 C C . PRO A 1 108 ? -17.747 7.970 17.123 1.00 73.62 108 PRO A C 1
ATOM 852 O O . PRO A 1 108 ? -17.838 7.370 16.054 1.00 73.62 108 PRO A O 1
ATOM 855 N N . LEU A 1 109 ? -16.659 8.664 17.476 1.00 86.12 109 LEU A N 1
ATOM 856 C CA . LEU A 1 109 ? -15.439 8.802 16.699 1.00 86.12 109 LEU A CA 1
ATOM 857 C C . LEU A 1 109 ? -14.236 8.438 17.582 1.00 86.12 109 LEU A C 1
ATOM 859 O O . LEU A 1 109 ? -13.944 9.125 18.564 1.00 86.12 109 LEU A O 1
ATOM 863 N N . ALA A 1 110 ? -13.542 7.359 17.235 1.00 90.25 110 ALA A N 1
ATOM 864 C CA . ALA A 1 110 ? -12.410 6.820 17.975 1.00 90.25 110 ALA A CA 1
ATOM 865 C C . ALA A 1 110 ? -11.096 7.165 17.248 1.00 90.25 110 ALA A C 1
ATOM 867 O O . ALA A 1 110 ? -10.754 6.501 16.263 1.00 90.25 110 ALA A O 1
ATOM 868 N N . PRO A 1 111 ? -10.358 8.201 17.692 1.00 92.31 111 PRO A N 1
ATOM 869 C CA . PRO A 1 111 ? -9.056 8.518 17.120 1.00 92.31 111 PRO A CA 1
ATOM 870 C C . PRO A 1 111 ? -8.037 7.424 17.450 1.00 92.31 111 PRO A C 1
ATOM 872 O O . PRO A 1 111 ? -8.065 6.841 18.536 1.00 92.31 111 PRO A O 1
ATOM 875 N N . TYR A 1 112 ? -7.099 7.175 16.544 1.00 93.69 112 TYR A N 1
ATOM 876 C CA . TYR A 1 112 ? -5.994 6.250 16.766 1.00 93.69 112 TYR A CA 1
ATOM 877 C C . TYR A 1 112 ? -4.710 6.712 16.076 1.00 93.69 112 TYR A C 1
ATOM 879 O O . TYR A 1 112 ? -4.720 7.514 15.140 1.00 93.69 112 TYR A O 1
ATOM 887 N N . MET A 1 113 ? -3.592 6.151 16.531 1.00 96.44 113 MET A N 1
ATOM 888 C CA . MET A 1 113 ? -2.303 6.223 15.843 1.00 96.44 113 MET A CA 1
ATOM 889 C C . MET A 1 113 ? -1.855 4.817 15.471 1.00 96.44 113 MET A C 1
ATOM 891 O O . MET A 1 113 ? -2.192 3.854 16.162 1.00 96.44 113 MET A O 1
ATOM 895 N N . GLY A 1 114 ? -1.096 4.675 14.392 1.00 96.25 114 GLY A N 1
ATOM 896 C CA . GLY A 1 114 ? -0.659 3.361 13.945 1.00 96.25 114 GLY A CA 1
ATOM 897 C C . GLY A 1 114 ? 0.607 3.365 13.112 1.00 96.25 114 GLY A C 1
ATOM 898 O O . GLY A 1 114 ? 1.124 4.403 12.707 1.00 96.25 114 GLY A O 1
ATOM 899 N N . LEU A 1 115 ? 1.089 2.157 12.856 1.00 97.25 115 LEU A N 1
ATOM 900 C CA . LEU A 1 115 ? 2.142 1.863 11.903 1.00 97.25 115 LEU A CA 1
ATOM 901 C C . LEU A 1 115 ? 1.611 0.854 10.897 1.00 97.25 115 LEU A C 1
ATOM 903 O O . LEU A 1 115 ? 0.891 -0.083 11.244 1.00 97.25 115 LEU A O 1
ATOM 907 N N . ARG A 1 116 ? 1.997 1.039 9.643 1.00 94.56 116 ARG A N 1
ATOM 908 C CA . ARG A 1 116 ? 1.564 0.201 8.534 1.00 94.56 116 ARG A CA 1
ATOM 909 C C . ARG A 1 116 ? 2.735 -0.135 7.636 1.00 94.56 116 ARG A C 1
ATOM 911 O O . ARG A 1 116 ? 3.403 0.764 7.127 1.00 94.56 116 ARG A O 1
ATOM 918 N N . LEU A 1 117 ? 2.920 -1.425 7.403 1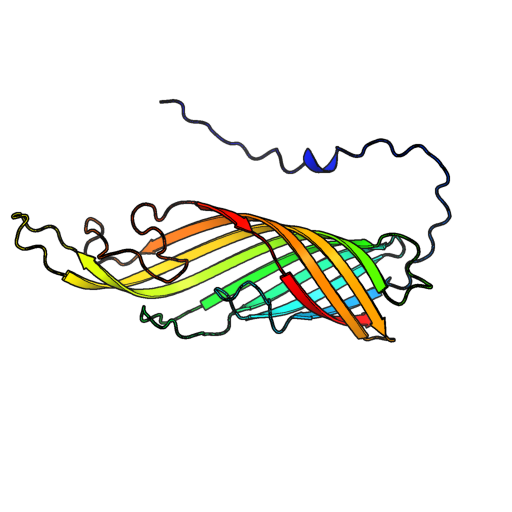.00 95.81 117 LEU A N 1
ATOM 919 C CA . LEU A 1 117 ? 3.866 -1.979 6.453 1.00 95.81 117 LEU A CA 1
ATOM 920 C C . LEU A 1 117 ? 3.097 -2.560 5.266 1.00 95.81 117 LEU A C 1
ATOM 922 O O . LEU A 1 117 ? 2.263 -3.447 5.431 1.00 95.81 117 LEU A O 1
ATOM 926 N N . ASP A 1 118 ? 3.410 -2.085 4.069 1.00 92.62 118 ASP A N 1
ATOM 927 C CA . ASP A 1 118 ? 2.903 -2.645 2.822 1.00 92.62 118 ASP A CA 1
ATOM 928 C C . ASP A 1 118 ? 4.056 -3.232 2.013 1.00 92.62 118 ASP A C 1
ATOM 930 O O . ASP A 1 118 ? 5.119 -2.618 1.906 1.00 92.62 118 ASP A O 1
ATOM 934 N N . HIS A 1 119 ? 3.835 -4.387 1.394 1.00 93.19 119 HIS A N 1
ATOM 935 C CA . HIS A 1 119 ? 4.758 -4.982 0.436 1.00 93.19 119 HIS A CA 1
ATOM 936 C C . HIS A 1 119 ? 4.014 -5.345 -0.847 1.00 93.19 119 HIS A C 1
ATOM 938 O O . HIS A 1 119 ? 3.192 -6.257 -0.856 1.00 93.19 119 HIS A O 1
ATOM 944 N N . LEU A 1 120 ? 4.286 -4.611 -1.922 1.00 90.94 120 LEU A N 1
ATOM 945 C CA . LEU A 1 120 ? 3.757 -4.830 -3.261 1.00 90.94 120 LEU A CA 1
ATOM 946 C C . LEU A 1 120 ? 4.775 -5.596 -4.100 1.00 90.94 120 LEU A C 1
ATOM 948 O O . LEU A 1 120 ? 5.939 -5.195 -4.202 1.00 90.94 120 LEU A O 1
ATOM 952 N N . ARG A 1 121 ? 4.290 -6.626 -4.784 1.00 91.06 121 ARG A N 1
ATOM 953 C CA . ARG A 1 121 ? 4.967 -7.224 -5.926 1.00 91.06 121 ARG A CA 1
ATOM 954 C C . ARG A 1 121 ? 4.093 -7.041 -7.158 1.00 91.06 121 ARG A C 1
ATOM 956 O O . ARG A 1 121 ? 2.923 -7.420 -7.134 1.00 91.06 121 ARG A O 1
ATOM 963 N N . ARG A 1 122 ? 4.674 -6.476 -8.210 1.00 87.38 122 ARG A N 1
ATOM 964 C CA . ARG A 1 122 ? 4.020 -6.211 -9.490 1.00 87.38 122 ARG A CA 1
ATOM 965 C C . ARG A 1 122 ? 4.928 -6.690 -10.614 1.00 87.38 122 ARG A C 1
ATOM 967 O O . ARG A 1 122 ? 6.115 -6.393 -10.608 1.00 87.38 122 ARG A O 1
ATOM 974 N N . ASP A 1 123 ? 4.363 -7.439 -11.540 1.00 88.25 123 ASP A N 1
ATOM 975 C CA . ASP A 1 123 ? 5.023 -7.985 -12.716 1.00 88.25 123 ASP A CA 1
ATOM 976 C C . ASP A 1 123 ? 4.134 -7.643 -13.923 1.00 88.25 123 ASP A C 1
ATOM 978 O O . ASP A 1 123 ? 2.928 -7.889 -13.883 1.00 88.25 123 ASP A O 1
ATOM 982 N N . HIS A 1 124 ? 4.695 -7.035 -14.966 1.00 86.62 124 HIS A N 1
ATOM 983 C CA . HIS A 1 124 ? 3.966 -6.715 -16.197 1.00 86.62 124 HIS A CA 1
ATOM 984 C C . HIS A 1 124 ? 4.904 -6.706 -17.409 1.00 86.62 124 HIS A C 1
ATOM 986 O O . HIS A 1 124 ? 6.129 -6.737 -17.263 1.00 86.62 124 HIS A O 1
ATOM 992 N N . ARG A 1 125 ? 4.331 -6.686 -18.611 1.00 86.50 125 ARG A N 1
ATOM 993 C CA . ARG A 1 125 ? 5.050 -6.398 -19.854 1.00 86.50 125 ARG A CA 1
ATOM 994 C C . ARG A 1 125 ? 4.668 -5.013 -20.338 1.00 86.50 125 ARG A C 1
ATOM 996 O O . ARG A 1 125 ? 3.498 -4.650 -20.264 1.00 86.50 125 ARG A O 1
ATOM 1003 N N . ALA A 1 126 ? 5.640 -4.272 -20.839 1.00 85.50 126 ALA A N 1
ATOM 1004 C CA . ALA A 1 126 ? 5.425 -2.968 -21.443 1.00 85.50 126 ALA A CA 1
ATOM 1005 C C . ALA A 1 126 ? 6.107 -2.932 -22.808 1.00 85.50 126 ALA A C 1
ATOM 1007 O O . ALA A 1 126 ? 7.206 -3.467 -22.968 1.00 85.50 126 ALA A O 1
ATOM 1008 N N . VAL A 1 127 ? 5.448 -2.311 -23.782 1.00 84.31 127 VAL A N 1
ATOM 1009 C CA . VAL A 1 127 ? 6.077 -1.959 -25.056 1.00 84.31 127 VAL A CA 1
ATOM 1010 C C . VAL A 1 127 ? 6.578 -0.528 -24.948 1.00 84.31 127 VAL A C 1
ATOM 1012 O O . VAL A 1 127 ? 5.777 0.387 -24.751 1.00 84.31 127 VAL A O 1
ATOM 1015 N N . VAL A 1 128 ? 7.891 -0.349 -25.054 1.00 79.69 128 VAL A N 1
ATOM 1016 C CA . VAL A 1 128 ? 8.563 0.939 -24.842 1.00 79.69 128 VAL A CA 1
ATOM 1017 C C . VAL A 1 128 ? 9.443 1.302 -26.039 1.00 79.69 128 VAL A C 1
ATOM 1019 O O . VAL A 1 128 ? 10.014 0.407 -26.670 1.00 79.69 128 VAL A O 1
ATOM 1022 N N . PRO A 1 129 ? 9.563 2.597 -26.373 1.00 78.06 129 PRO A N 1
ATOM 1023 C CA . PRO A 1 129 ? 10.458 3.049 -27.426 1.00 78.06 129 PRO A CA 1
ATOM 1024 C C . PRO A 1 129 ? 11.913 3.099 -26.923 1.00 78.06 129 PRO A C 1
ATOM 1026 O O . PRO A 1 129 ? 12.213 3.669 -25.871 1.00 78.06 129 PRO A O 1
ATOM 1029 N N . ILE A 1 130 ? 12.825 2.511 -27.691 1.00 79.44 130 ILE A N 1
ATOM 1030 C CA . ILE A 1 130 ? 14.264 2.423 -27.416 1.00 79.44 130 ILE A CA 1
ATOM 1031 C C . ILE A 1 130 ? 15.042 3.131 -28.533 1.00 79.44 130 ILE A C 1
ATOM 1033 O O . ILE A 1 130 ? 14.639 3.102 -29.696 1.00 79.44 130 ILE A O 1
ATOM 1037 N N . ILE A 1 131 ? 16.144 3.782 -28.161 1.00 79.56 131 ILE A N 1
ATOM 1038 C CA . ILE A 1 131 ? 17.141 4.407 -29.032 1.00 79.56 131 ILE A CA 1
ATOM 1039 C C . ILE A 1 131 ? 18.357 3.489 -29.122 1.00 79.56 131 ILE A C 1
ATOM 1041 O O . ILE A 1 131 ? 19.090 3.332 -28.140 1.00 79.56 131 ILE A O 1
ATOM 1045 N N . ALA A 1 132 ? 18.613 2.958 -30.313 1.00 74.19 132 ALA A N 1
ATOM 1046 C CA . ALA A 1 132 ? 19.887 2.323 -30.608 1.00 74.19 132 ALA A CA 1
ATOM 1047 C C . ALA A 1 132 ? 20.923 3.398 -30.988 1.00 74.19 132 ALA A C 1
ATOM 1049 O O . ALA A 1 132 ? 20.654 4.220 -31.874 1.00 74.19 132 ALA A O 1
ATOM 1050 N N . PRO A 1 133 ? 22.101 3.433 -30.342 1.00 64.69 133 PRO A N 1
ATOM 1051 C CA . PRO A 1 133 ? 23.197 4.265 -30.804 1.00 64.69 133 PRO A CA 1
ATOM 1052 C C . PRO A 1 133 ? 23.763 3.663 -32.094 1.00 64.69 133 PRO A C 1
ATOM 1054 O O . PRO A 1 133 ? 24.347 2.582 -32.073 1.00 64.69 133 PRO A O 1
ATOM 1057 N N . ASP A 1 134 ? 23.612 4.365 -33.216 1.00 58.84 134 ASP A N 1
ATOM 1058 C CA . ASP A 1 134 ? 24.399 4.072 -34.414 1.00 58.84 134 ASP A CA 1
ATOM 1059 C C . ASP A 1 134 ? 25.707 4.884 -34.387 1.00 58.84 134 ASP A C 1
ATOM 1061 O O . ASP A 1 134 ? 25.819 5.899 -33.691 1.00 58.84 134 ASP A O 1
ATOM 1065 N N . ASN A 1 135 ? 26.721 4.446 -35.134 1.00 50.41 135 ASN A N 1
ATOM 1066 C CA . ASN A 1 135 ? 28.073 5.028 -35.149 1.00 50.41 135 ASN A CA 1
ATOM 1067 C C . ASN A 1 135 ? 28.133 6.489 -35.658 1.00 50.41 135 ASN A C 1
ATOM 1069 O O . ASN A 1 135 ? 29.219 7.071 -35.736 1.00 50.41 135 ASN A O 1
ATOM 1073 N N . THR A 1 136 ? 26.994 7.105 -35.983 1.00 48.94 136 THR A N 1
ATOM 1074 C CA . THR A 1 136 ? 26.858 8.504 -36.390 1.00 48.94 136 THR A CA 1
ATOM 1075 C C . THR A 1 136 ? 25.749 9.208 -35.589 1.00 48.94 136 THR A C 1
ATOM 1077 O O . THR A 1 136 ? 24.596 8.784 -35.621 1.00 48.94 136 THR A O 1
ATOM 1080 N N . PRO A 1 137 ? 26.034 10.344 -34.917 1.00 49.84 137 PRO A N 1
ATOM 1081 C CA . PRO A 1 137 ? 25.063 11.063 -34.076 1.00 49.84 137 PRO A CA 1
ATOM 1082 C C . PRO A 1 137 ? 23.847 11.660 -34.816 1.00 49.84 137 PRO A C 1
ATOM 1084 O O . PRO A 1 137 ? 22.989 12.257 -34.172 1.00 49.84 137 PRO A O 1
ATOM 1087 N N . ALA A 1 138 ? 23.762 11.522 -36.143 1.00 54.06 138 ALA A N 1
ATOM 1088 C CA . ALA A 1 138 ? 22.648 12.006 -36.960 1.00 54.06 138 ALA A CA 1
ATOM 1089 C C . ALA A 1 138 ? 21.566 10.939 -37.242 1.00 54.06 138 ALA A C 1
ATOM 1091 O O . ALA A 1 138 ? 20.462 11.319 -37.618 1.00 54.06 138 ALA A O 1
ATOM 1092 N N . ASP A 1 139 ? 21.849 9.647 -37.013 1.00 54.22 139 ASP A N 1
ATOM 1093 C CA . ASP A 1 139 ? 21.016 8.521 -37.478 1.00 54.22 139 ASP A CA 1
ATOM 1094 C C . ASP A 1 139 ? 20.615 7.553 -36.349 1.00 54.22 139 ASP A C 1
ATOM 1096 O O . ASP A 1 139 ? 20.539 6.340 -36.538 1.00 54.22 139 ASP A O 1
ATOM 1100 N N . ALA A 1 140 ? 20.357 8.060 -35.142 1.00 62.12 140 ALA A N 1
ATOM 1101 C CA . ALA A 1 140 ? 19.793 7.218 -34.089 1.00 62.12 140 ALA A CA 1
ATOM 1102 C C . ALA A 1 140 ? 18.397 6.722 -34.515 1.00 62.12 140 ALA A C 1
ATOM 1104 O O . ALA A 1 140 ? 17.468 7.521 -34.668 1.00 62.12 140 ALA A O 1
ATOM 1105 N N . TYR A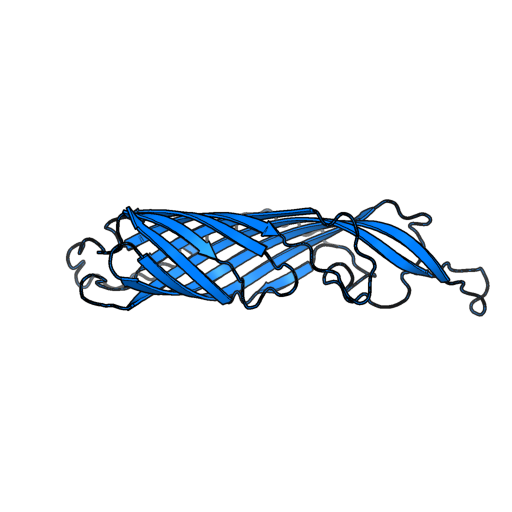 1 141 ? 18.234 5.411 -34.715 1.00 72.31 141 TYR A N 1
ATOM 1106 C CA . TYR A 1 141 ? 16.936 4.822 -35.035 1.00 72.31 141 TYR A CA 1
ATOM 1107 C C . TYR A 1 141 ? 16.184 4.452 -33.754 1.00 72.31 141 TYR A C 1
ATOM 1109 O O . TYR A 1 141 ? 16.765 3.997 -32.766 1.00 72.31 141 TYR A O 1
ATOM 1117 N N . THR A 1 142 ? 14.869 4.666 -33.775 1.00 76.62 142 THR A N 1
ATOM 1118 C CA . THR A 1 142 ? 13.978 4.267 -32.683 1.00 76.62 142 THR A CA 1
ATOM 1119 C C . THR A 1 142 ? 13.255 2.981 -33.048 1.00 76.62 142 THR A C 1
ATOM 1121 O O . THR A 1 142 ? 12.796 2.812 -34.179 1.00 76.62 142 THR A O 1
ATOM 1124 N N . TYR A 1 143 ? 13.146 2.064 -32.093 1.00 82.19 143 TYR A N 1
ATOM 1125 C CA . TYR A 1 143 ? 12.367 0.839 -32.242 1.00 82.19 143 TYR A CA 1
ATOM 1126 C C . TYR A 1 143 ? 11.541 0.573 -30.985 1.00 82.19 143 TYR A C 1
ATOM 1128 O O . TYR A 1 143 ? 11.830 1.098 -29.912 1.00 82.19 143 TYR A O 1
ATOM 1136 N N . ALA A 1 144 ? 10.481 -0.218 -31.126 1.00 83.06 144 ALA A N 1
ATOM 1137 C CA . ALA A 1 144 ? 9.664 -0.648 -30.001 1.00 83.06 144 ALA A CA 1
ATOM 1138 C C . ALA A 1 144 ? 10.157 -2.007 -29.494 1.00 83.06 144 ALA A C 1
ATOM 1140 O O . ALA A 1 144 ? 10.293 -2.941 -30.285 1.00 83.06 144 ALA A O 1
ATOM 1141 N N . ASP A 1 145 ? 10.380 -2.123 -28.187 1.00 83.62 145 ASP A N 1
ATOM 1142 C CA . ASP A 1 145 ? 10.766 -3.375 -27.533 1.00 83.62 145 ASP A CA 1
ATOM 1143 C C . ASP A 1 145 ? 9.729 -3.778 -26.477 1.00 83.62 145 ASP A C 1
ATOM 1145 O O . ASP A 1 145 ? 9.153 -2.927 -25.794 1.00 83.62 145 ASP A O 1
ATOM 1149 N N . SER A 1 146 ? 9.487 -5.083 -26.341 1.00 87.31 146 SER A N 1
ATOM 1150 C CA . SER A 1 146 ? 8.611 -5.651 -25.318 1.00 87.31 146 SER A CA 1
ATOM 1151 C C . SER A 1 146 ? 9.437 -6.089 -24.118 1.00 87.31 146 SER A C 1
ATOM 1153 O O . SER A 1 146 ? 9.940 -7.213 -24.051 1.00 87.31 146 SER A O 1
ATOM 1155 N N . ILE A 1 147 ? 9.512 -5.217 -23.122 1.00 86.19 147 ILE A N 1
ATOM 1156 C CA . ILE A 1 147 ? 10.281 -5.481 -21.914 1.00 86.19 147 ILE A CA 1
ATOM 1157 C C . ILE A 1 147 ? 9.390 -6.042 -20.812 1.00 86.19 147 ILE A C 1
ATOM 1159 O O . ILE A 1 147 ? 8.221 -5.678 -20.649 1.00 86.19 147 ILE A O 1
ATOM 1163 N N . ARG A 1 148 ? 9.956 -6.940 -20.009 1.00 88.12 148 ARG A N 1
ATOM 1164 C CA . ARG A 1 148 ? 9.307 -7.442 -18.800 1.00 88.12 148 ARG A CA 1
ATOM 1165 C C . ARG A 1 148 ? 9.769 -6.621 -17.609 1.00 88.12 148 ARG A C 1
ATOM 1167 O O . ARG A 1 148 ? 10.963 -6.528 -17.341 1.00 88.12 148 ARG A O 1
ATOM 1174 N N . VAL A 1 149 ? 8.825 -6.083 -16.856 1.00 85.88 149 VAL A N 1
ATOM 1175 C CA . VAL A 1 149 ? 9.091 -5.227 -15.704 1.00 85.88 149 VAL A CA 1
ATOM 1176 C C . VAL A 1 149 ? 8.644 -5.925 -14.431 1.00 85.88 149 VAL A C 1
ATOM 1178 O O . VAL A 1 149 ? 7.477 -6.279 -14.266 1.00 85.88 149 VAL A O 1
ATOM 1181 N N . THR A 1 150 ? 9.583 -6.089 -13.505 1.00 89.19 150 THR A N 1
ATOM 1182 C CA . THR A 1 150 ? 9.330 -6.589 -12.154 1.00 89.19 150 THR A CA 1
ATOM 1183 C C . THR A 1 150 ? 9.585 -5.478 -11.149 1.00 89.19 150 THR A C 1
ATOM 1185 O O . THR A 1 150 ? 10.726 -5.071 -10.929 1.00 89.19 150 THR A O 1
ATOM 1188 N N . ALA A 1 151 ? 8.532 -5.036 -10.469 1.00 87.69 151 ALA A N 1
ATOM 1189 C CA . ALA A 1 151 ? 8.585 -4.036 -9.417 1.00 87.69 151 ALA A CA 1
ATOM 1190 C C . ALA A 1 151 ? 8.312 -4.658 -8.039 1.00 87.69 151 ALA A C 1
ATOM 1192 O O . ALA A 1 151 ? 7.388 -5.450 -7.826 1.00 87.69 151 ALA A O 1
ATOM 1193 N N . ARG A 1 152 ? 9.133 -4.271 -7.063 1.00 91.00 152 ARG A N 1
ATOM 1194 C CA . ARG A 1 152 ? 8.951 -4.575 -5.641 1.00 91.00 152 ARG A CA 1
ATOM 1195 C C . ARG A 1 152 ? 8.939 -3.275 -4.863 1.00 91.00 152 ARG A C 1
ATOM 1197 O O . ARG A 1 152 ? 9.927 -2.541 -4.887 1.00 91.00 152 ARG A O 1
ATOM 1204 N N . ILE A 1 153 ? 7.847 -3.011 -4.158 1.00 89.81 153 ILE A N 1
ATOM 1205 C CA . ILE A 1 153 ? 7.668 -1.774 -3.399 1.00 89.81 153 ILE A CA 1
ATOM 1206 C C . ILE A 1 153 ? 7.338 -2.129 -1.958 1.00 89.81 153 ILE A C 1
ATOM 1208 O O . ILE A 1 153 ? 6.324 -2.762 -1.686 1.00 89.81 153 ILE A O 1
ATOM 1212 N N . THR A 1 154 ? 8.179 -1.706 -1.026 1.00 92.62 154 THR A N 1
ATOM 1213 C CA . THR A 1 154 ? 7.905 -1.795 0.408 1.00 92.62 154 THR A CA 1
ATOM 1214 C C . THR A 1 154 ? 7.627 -0.397 0.927 1.00 92.62 154 THR A C 1
ATOM 1216 O O . THR A 1 154 ? 8.358 0.533 0.604 1.00 92.62 154 THR A O 1
ATOM 1219 N N . THR A 1 155 ? 6.581 -0.207 1.720 1.00 91.56 155 THR A N 1
ATOM 1220 C CA . THR A 1 155 ? 6.266 1.097 2.315 1.00 91.56 155 THR A CA 1
ATOM 1221 C C . THR A 1 155 ? 6.018 0.943 3.802 1.00 91.56 155 THR A C 1
ATOM 1223 O O . THR A 1 155 ? 5.215 0.107 4.202 1.00 91.56 155 THR A O 1
ATOM 1226 N N . LEU A 1 156 ? 6.685 1.760 4.612 1.00 94.88 156 LEU A N 1
ATOM 1227 C CA . LEU A 1 156 ? 6.429 1.876 6.043 1.00 94.88 156 LEU A CA 1
ATOM 1228 C C . LEU A 1 156 ? 5.830 3.253 6.317 1.00 94.88 156 LEU A C 1
ATOM 1230 O O . LEU A 1 156 ? 6.468 4.260 6.026 1.00 94.88 156 LEU A O 1
ATOM 1234 N N . ASN A 1 157 ? 4.624 3.294 6.875 1.00 94.62 157 ASN A N 1
ATOM 1235 C CA . ASN A 1 157 ? 3.894 4.529 7.145 1.00 94.62 157 ASN A CA 1
ATOM 1236 C C . ASN A 1 157 ? 3.521 4.626 8.625 1.00 94.62 157 ASN A C 1
ATOM 1238 O O . ASN A 1 157 ? 2.989 3.6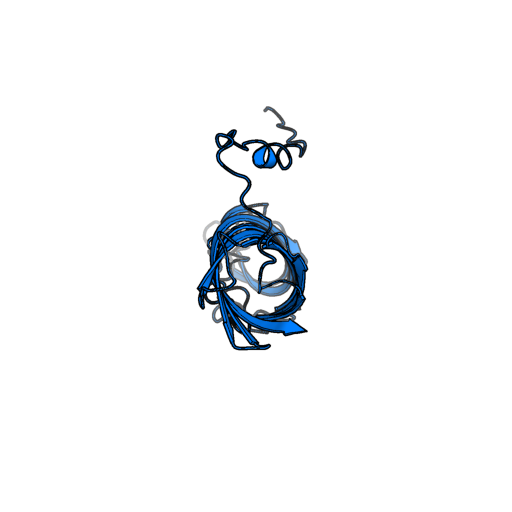69 9.190 1.00 94.62 157 ASN A O 1
ATOM 1242 N N . GLY A 1 158 ? 3.741 5.796 9.219 1.00 96.44 158 GLY A N 1
ATOM 1243 C CA . GLY A 1 158 ? 3.037 6.223 10.421 1.00 96.44 158 GLY A CA 1
ATOM 1244 C C . GLY A 1 158 ? 1.672 6.776 10.038 1.00 96.44 158 GLY A C 1
ATOM 1245 O O . GLY A 1 158 ? 1.562 7.519 9.065 1.00 96.44 158 GLY A O 1
ATOM 1246 N N . LEU A 1 159 ? 0.636 6.380 10.768 1.00 95.69 159 LEU A N 1
ATOM 1247 C CA . LEU A 1 159 ? -0.755 6.702 10.475 1.00 95.69 159 LEU A CA 1
ATOM 1248 C C . LEU A 1 159 ? -1.405 7.424 11.653 1.00 95.69 159 LEU A C 1
ATOM 1250 O O . LEU A 1 159 ? -1.163 7.080 12.813 1.00 95.69 159 LEU A O 1
ATOM 1254 N N . VAL A 1 160 ? -2.298 8.352 11.333 1.00 96.06 160 VAL A N 1
ATOM 1255 C CA . VAL A 1 160 ? -3.300 8.903 12.245 1.00 96.06 160 VAL A CA 1
ATOM 1256 C C . VAL A 1 160 ? -4.665 8.761 11.589 1.00 96.06 160 VAL A C 1
ATOM 1258 O O . VAL A 1 160 ? -4.818 9.016 10.392 1.00 96.06 160 VAL A O 1
ATOM 1261 N N . GLY A 1 161 ? -5.650 8.307 12.351 1.00 94.56 161 GLY A N 1
ATOM 1262 C CA . GLY A 1 161 ? -6.963 8.016 11.799 1.00 94.56 161 GLY A CA 1
ATOM 1263 C C . GLY A 1 161 ? -8.076 8.108 12.817 1.00 94.56 161 GLY A C 1
ATOM 1264 O O . GLY A 1 161 ? -7.847 8.289 14.016 1.00 94.56 161 GLY A O 1
ATOM 1265 N N . TRP A 1 162 ? -9.289 7.979 12.303 1.00 93.94 162 TRP A N 1
ATOM 1266 C CA . TRP A 1 162 ? -10.521 8.021 13.065 1.00 93.94 162 TRP A CA 1
ATOM 1267 C C . TRP A 1 162 ? -11.445 6.922 12.576 1.00 93.94 162 TRP A C 1
ATOM 1269 O O . TRP A 1 162 ? -11.764 6.849 11.391 1.00 93.94 162 TRP A O 1
ATOM 1279 N N . GLU A 1 163 ? -11.927 6.114 13.514 1.00 92.94 163 GLU A N 1
ATOM 1280 C CA . GLU A 1 163 ? -12.946 5.115 13.229 1.00 92.94 163 GLU A CA 1
ATOM 1281 C C . GLU A 1 163 ? -14.277 5.514 13.864 1.00 92.94 163 GLU A C 1
ATOM 1283 O O . GLU A 1 163 ? -14.342 5.808 15.058 1.00 92.94 163 GLU A O 1
ATOM 1288 N N . SER A 1 164 ? -15.350 5.481 13.078 1.00 91.38 164 SER A N 1
ATOM 1289 C CA . SER A 1 164 ? -16.714 5.632 13.569 1.00 91.38 164 SER A CA 1
ATOM 1290 C C . SER A 1 164 ? -17.450 4.302 13.548 1.00 91.38 164 SER A C 1
ATOM 1292 O O . SER A 1 164 ? -17.500 3.632 12.516 1.00 91.38 164 SER A O 1
ATOM 1294 N N . ARG A 1 165 ? -18.042 3.922 14.684 1.00 87.38 165 ARG A N 1
ATOM 1295 C CA . ARG A 1 165 ? -18.722 2.635 14.862 1.00 87.38 165 ARG A CA 1
ATOM 1296 C C . ARG A 1 165 ? -20.233 2.798 14.971 1.00 87.38 165 ARG A C 1
ATOM 1298 O O . ARG A 1 165 ? -20.722 3.551 15.804 1.00 87.38 165 ARG A O 1
ATOM 1305 N N . HIS A 1 166 ? -20.954 1.975 14.215 1.00 88.00 166 HIS A N 1
ATOM 1306 C CA . HIS A 1 166 ? -22.406 1.835 14.258 1.00 88.00 166 HIS A CA 1
ATOM 1307 C C . HIS A 1 166 ? -22.772 0.342 14.339 1.00 88.00 166 HIS A C 1
ATOM 1309 O O . HIS A 1 166 ? -22.890 -0.369 13.338 1.00 88.00 166 HIS A O 1
ATOM 1315 N N . GLY A 1 167 ? -22.916 -0.169 15.565 1.00 87.38 167 GLY A N 1
ATOM 1316 C CA . GLY A 1 167 ? -23.218 -1.581 15.813 1.00 87.38 167 GLY A CA 1
ATOM 1317 C C . GLY A 1 167 ? -22.072 -2.514 15.400 1.00 87.38 167 GLY A C 1
ATOM 1318 O O . GLY A 1 167 ? -20.991 -2.476 15.996 1.00 87.38 167 GLY A O 1
ATOM 1319 N N . ARG A 1 168 ? -22.318 -3.384 14.410 1.00 91.06 168 ARG A N 1
ATOM 1320 C CA . ARG A 1 168 ? -21.306 -4.302 13.844 1.00 91.06 168 ARG A CA 1
ATOM 1321 C C . ARG A 1 168 ? -20.496 -3.689 12.706 1.00 91.06 168 ARG A C 1
ATOM 1323 O O . ARG A 1 168 ? -19.485 -4.268 12.326 1.00 91.06 168 ARG A O 1
ATOM 1330 N N . PHE A 1 169 ? -20.924 -2.551 12.175 1.00 92.44 169 PHE A N 1
ATOM 1331 C CA . PHE A 1 169 ? -20.237 -1.883 11.081 1.00 92.44 169 PHE A CA 1
ATOM 1332 C C . PHE A 1 169 ? -19.435 -0.701 11.605 1.00 92.44 169 PHE A C 1
ATOM 1334 O O . PHE A 1 169 ? -19.866 -0.010 12.532 1.00 92.44 169 PHE A O 1
ATOM 1341 N N . SER A 1 170 ? -18.289 -0.449 10.986 1.00 91.69 170 SER A N 1
ATOM 1342 C CA . SER A 1 170 ? -17.550 0.789 11.204 1.00 91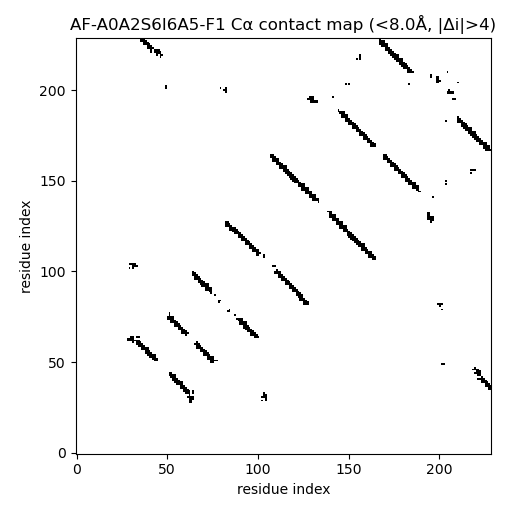.69 170 SER A CA 1
ATOM 1343 C C . SER A 1 170 ? -17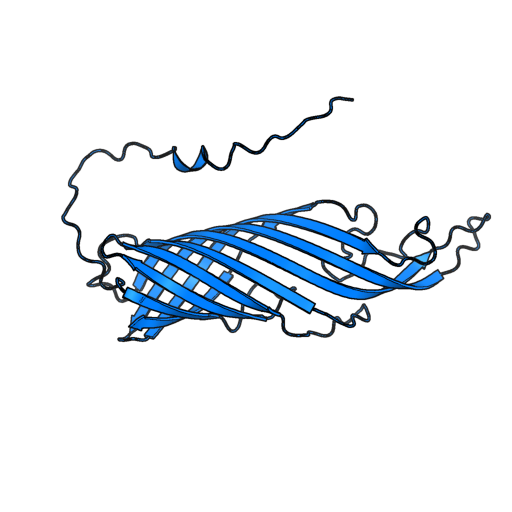.004 1.340 9.897 1.00 91.69 170 SER A C 1
ATOM 1345 O O . SER A 1 170 ? -16.785 0.599 8.939 1.00 91.69 170 SER A O 1
ATOM 1347 N N . VAL A 1 171 ? -16.755 2.643 9.890 1.00 93.19 171 VAL A N 1
ATOM 1348 C CA . VAL A 1 171 ? -16.057 3.351 8.817 1.00 93.19 171 VAL A CA 1
ATOM 1349 C C . VAL A 1 171 ? -14.793 3.956 9.401 1.00 93.19 171 VAL A C 1
ATOM 1351 O O . VAL A 1 171 ? -14.829 4.529 10.487 1.00 93.19 171 VAL A O 1
ATOM 1354 N N . ASP A 1 172 ? -13.687 3.820 8.688 1.00 92.81 172 ASP A N 1
ATOM 1355 C CA . ASP A 1 172 ? -12.371 4.269 9.120 1.00 92.81 172 ASP A CA 1
ATOM 1356 C C . ASP A 1 172 ? -11.692 5.077 8.038 1.00 92.81 172 ASP A C 1
ATOM 1358 O O . ASP A 1 172 ? -11.645 4.674 6.878 1.00 92.81 172 ASP A O 1
ATOM 1362 N N . MET A 1 173 ? -11.175 6.226 8.442 1.00 93.44 173 MET A N 1
ATOM 1363 C CA . MET A 1 173 ? -10.427 7.127 7.594 1.00 93.44 173 MET A CA 1
ATOM 1364 C C . MET A 1 173 ? -9.102 7.440 8.267 1.00 93.44 173 MET A C 1
ATOM 1366 O O . MET A 1 173 ? -9.060 7.841 9.433 1.00 93.44 173 MET A O 1
ATOM 1370 N N . PHE A 1 174 ? -8.016 7.333 7.508 1.00 92.88 174 PHE A N 1
ATOM 1371 C CA . PHE A 1 174 ? -6.701 7.712 8.000 1.00 92.88 174 PHE A CA 1
ATOM 1372 C C . PHE A 1 174 ? -5.857 8.390 6.941 1.00 92.88 174 PHE A C 1
ATOM 1374 O O . PHE A 1 174 ? -5.979 8.139 5.741 1.00 92.88 174 PHE A O 1
ATOM 1381 N N . VAL A 1 175 ? -4.930 9.194 7.442 1.00 94.06 175 VAL A N 1
ATOM 1382 C CA . VAL A 1 175 ? -3.831 9.778 6.690 1.00 94.06 175 VAL A CA 1
ATOM 1383 C C . VAL A 1 175 ? -2.518 9.366 7.344 1.00 94.06 175 VAL A C 1
ATOM 1385 O O . VAL A 1 175 ? -2.456 9.085 8.543 1.00 94.06 175 VAL A O 1
ATOM 1388 N N . GLY A 1 176 ? -1.450 9.296 6.565 1.00 91.88 176 GLY A N 1
ATOM 1389 C CA . GLY A 1 176 ? -0.143 8.969 7.100 1.00 91.88 176 GLY A CA 1
ATOM 1390 C C . GLY A 1 176 ? 1.000 9.651 6.388 1.00 91.88 176 GLY A C 1
ATOM 1391 O O . GLY A 1 176 ? 0.829 10.294 5.356 1.00 91.88 176 GLY A O 1
ATOM 1392 N N . LEU A 1 177 ? 2.185 9.440 6.940 1.00 93.88 177 LEU A N 1
ATOM 1393 C CA . LEU A 1 177 ? 3.452 9.796 6.328 1.00 93.88 177 LEU A CA 1
ATOM 1394 C C . LEU A 1 177 ? 4.410 8.620 6.483 1.00 93.88 177 LEU A C 1
ATOM 1396 O O . LEU A 1 177 ? 4.475 7.979 7.535 1.00 93.88 177 LEU A O 1
ATOM 1400 N N . GLY A 1 178 ? 5.152 8.325 5.429 1.00 91.69 178 GLY A N 1
ATOM 1401 C CA . GLY A 1 178 ? 6.004 7.157 5.392 1.00 91.69 178 GLY A CA 1
ATOM 1402 C C . GLY A 1 178 ? 7.126 7.235 4.382 1.00 91.69 178 GLY A C 1
ATOM 1403 O O . GLY A 1 178 ? 7.278 8.202 3.635 1.00 91.69 178 GLY A O 1
ATOM 1404 N N . ILE A 1 179 ? 7.901 6.159 4.377 1.00 90.69 179 ILE A N 1
ATOM 1405 C CA . ILE A 1 179 ? 9.021 5.937 3.473 1.00 90.69 179 ILE A CA 1
ATOM 1406 C C . ILE A 1 179 ? 8.659 4.766 2.564 1.00 90.69 179 ILE A C 1
ATOM 1408 O O . ILE A 1 179 ? 8.204 3.715 3.027 1.00 90.69 179 ILE A O 1
ATOM 1412 N N . ARG A 1 180 ? 8.864 4.953 1.263 1.00 89.31 180 ARG A N 1
ATOM 1413 C CA . ARG A 1 180 ? 8.675 3.960 0.209 1.00 89.31 180 ARG A CA 1
ATOM 1414 C C . ARG A 1 180 ? 10.040 3.552 -0.327 1.00 89.31 180 ARG A C 1
ATOM 1416 O O . ARG A 1 180 ? 10.773 4.390 -0.833 1.00 89.31 180 ARG A O 1
ATOM 1423 N N . TRP A 1 181 ? 10.355 2.264 -0.254 1.00 89.44 181 TRP A N 1
ATOM 1424 C CA . TRP A 1 181 ? 11.501 1.655 -0.923 1.00 89.44 181 TRP A CA 1
ATOM 1425 C C . TRP A 1 181 ? 11.019 0.902 -2.142 1.00 89.44 181 TRP A C 1
ATOM 1427 O O . TRP A 1 181 ? 10.159 0.025 -2.045 1.00 89.44 181 TRP A O 1
ATOM 1437 N N . ARG A 1 182 ? 11.604 1.213 -3.285 1.00 86.44 182 ARG A N 1
ATOM 1438 C CA . ARG A 1 182 ? 11.149 0.717 -4.569 1.00 86.44 182 ARG A CA 1
ATOM 1439 C C . ARG A 1 182 ? 12.306 0.131 -5.343 1.00 86.44 182 ARG A C 1
ATOM 1441 O O . ARG A 1 182 ? 13.334 0.770 -5.486 1.00 86.44 182 ARG A O 1
ATOM 1448 N N . ARG A 1 183 ? 12.144 -1.083 -5.854 1.00 87.25 183 ARG A N 1
ATOM 1449 C CA . ARG A 1 183 ? 13.114 -1.742 -6.727 1.00 87.25 183 ARG A CA 1
ATOM 1450 C C . ARG A 1 183 ? 12.403 -2.216 -7.979 1.00 87.25 183 ARG A C 1
ATOM 1452 O O . ARG A 1 183 ? 11.535 -3.079 -7.877 1.00 87.25 183 ARG A O 1
ATOM 1459 N N . VAL A 1 184 ? 12.824 -1.699 -9.122 1.00 85.25 184 VAL A N 1
ATOM 1460 C CA . VAL A 1 184 ? 12.365 -2.140 -10.436 1.00 85.25 184 VAL A CA 1
ATOM 1461 C C . VAL A 1 184 ? 13.492 -2.931 -11.092 1.00 85.25 184 VAL A C 1
ATOM 1463 O O . VAL A 1 184 ? 14.669 -2.741 -10.791 1.00 85.25 184 VAL A O 1
ATOM 1466 N N . VAL A 1 185 ? 13.135 -3.922 -11.894 1.00 85.56 185 VAL A N 1
ATOM 1467 C CA . VAL A 1 185 ? 14.061 -4.664 -12.743 1.00 85.56 185 VAL A CA 1
ATOM 1468 C C . VAL A 1 185 ? 13.385 -4.817 -14.091 1.00 85.56 185 VAL A C 1
ATOM 1470 O O . VAL A 1 185 ? 12.256 -5.300 -14.157 1.00 85.56 185 VAL A O 1
ATOM 1473 N N . GLN A 1 186 ? 14.084 -4.408 -15.139 1.00 83.94 186 GLN A N 1
ATOM 1474 C CA . GLN A 1 186 ? 13.667 -4.586 -16.523 1.00 83.94 186 GLN A CA 1
ATOM 1475 C C . GLN A 1 186 ? 14.427 -5.791 -17.089 1.00 83.94 186 GLN A C 1
ATOM 1477 O O . GLN A 1 186 ? 15.633 -5.932 -16.875 1.00 83.94 186 GLN A O 1
ATOM 1482 N N . LEU A 1 187 ? 13.708 -6.699 -17.737 1.00 84.50 187 LEU A N 1
ATOM 1483 C CA . LEU A 1 187 ? 14.191 -7.962 -18.291 1.00 84.50 187 LEU A CA 1
ATOM 1484 C C . LEU A 1 187 ? 13.719 -8.097 -19.744 1.00 84.50 187 LEU A C 1
ATOM 1486 O O . LEU A 1 187 ? 12.823 -7.375 -20.177 1.00 84.50 187 LEU A O 1
ATOM 1490 N N . ASP A 1 188 ? 14.279 -9.076 -20.454 1.00 85.88 188 ASP A N 1
ATOM 1491 C CA . ASP A 1 188 ? 13.924 -9.432 -21.836 1.00 85.88 188 ASP A CA 1
ATOM 1492 C C . ASP A 1 188 ? 14.175 -8.330 -22.882 1.00 85.88 188 ASP A C 1
ATOM 1494 O O . ASP A 1 188 ? 13.544 -8.344 -23.932 1.00 85.88 188 ASP A O 1
ATOM 1498 N N . ARG A 1 189 ? 15.099 -7.395 -22.624 1.00 81.62 189 ARG A N 1
ATOM 1499 C CA . ARG A 1 189 ? 15.518 -6.422 -23.644 1.00 81.62 189 ARG A CA 1
ATOM 1500 C C . ARG A 1 189 ? 16.210 -7.130 -24.808 1.00 81.62 189 ARG A C 1
ATOM 1502 O O . ARG A 1 189 ? 17.053 -7.996 -24.558 1.00 81.62 189 ARG A O 1
ATOM 1509 N N . ILE A 1 190 ? 15.909 -6.720 -26.041 1.00 82.50 190 ILE A N 1
ATOM 1510 C CA . ILE A 1 190 ? 16.611 -7.199 -27.244 1.00 82.50 190 ILE A CA 1
ATOM 1511 C C . ILE A 1 190 ? 18.081 -6.757 -27.182 1.00 82.50 190 ILE A C 1
ATOM 1513 O O . ILE A 1 190 ? 18.975 -7.595 -27.284 1.00 82.50 190 ILE A O 1
ATOM 1517 N N . HIS A 1 191 ? 18.307 -5.465 -26.919 1.00 81.62 191 HIS A N 1
ATOM 1518 C CA . HIS A 1 191 ? 19.626 -4.852 -26.738 1.00 81.62 191 HIS A CA 1
ATOM 1519 C C . HIS A 1 191 ? 19.690 -4.139 -25.374 1.00 81.62 191 HIS A C 1
ATOM 1521 O O . HIS A 1 191 ? 19.163 -3.033 -25.215 1.00 81.62 191 HIS A O 1
ATOM 1527 N N . PRO A 1 192 ? 20.264 -4.780 -24.336 1.00 78.38 192 PRO A N 1
ATOM 1528 C CA . PRO A 1 192 ? 20.358 -4.213 -22.987 1.00 78.38 192 PRO A CA 1
ATOM 1529 C C . PRO A 1 192 ? 21.171 -2.914 -22.881 1.00 78.38 192 PRO A C 1
ATOM 1531 O O . PRO A 1 192 ? 20.991 -2.169 -21.919 1.00 78.38 192 PRO A O 1
ATOM 1534 N N . GLU A 1 193 ? 22.078 -2.677 -23.824 1.00 78.75 193 GLU A N 1
ATOM 1535 C CA . GLU A 1 193 ? 22.986 -1.532 -23.906 1.00 78.75 193 GLU A CA 1
ATOM 1536 C C . GLU A 1 193 ? 22.336 -0.253 -24.448 1.00 78.75 193 GLU A C 1
ATOM 1538 O O . GLU A 1 193 ? 22.843 0.838 -24.189 1.00 78.75 193 GLU A O 1
ATOM 1543 N N . ASP A 1 194 ? 21.208 -0.376 -25.148 1.00 77.50 194 ASP A N 1
ATOM 1544 C CA . ASP A 1 194 ? 20.535 0.754 -25.782 1.00 77.50 194 ASP A CA 1
ATOM 1545 C C . ASP A 1 194 ? 19.895 1.699 -24.749 1.00 77.50 194 ASP A C 1
ATOM 1547 O O . ASP A 1 194 ? 19.582 1.307 -23.615 1.00 77.50 194 ASP A O 1
ATOM 1551 N N . ALA A 1 195 ? 19.648 2.949 -25.138 1.00 75.06 195 ALA A N 1
ATOM 1552 C CA . ALA A 1 195 ? 19.018 3.948 -24.276 1.00 75.06 195 ALA A CA 1
ATOM 1553 C C . ALA A 1 195 ? 17.499 3.990 -24.486 1.00 75.06 195 ALA A C 1
ATOM 1555 O O . ALA A 1 195 ? 17.006 3.700 -25.567 1.00 75.06 195 ALA A O 1
ATOM 1556 N N . TYR A 1 196 ? 16.729 4.388 -23.478 1.00 75.50 196 TYR A N 1
ATOM 1557 C CA . TYR A 1 196 ? 15.289 4.600 -23.647 1.00 75.50 196 TYR A CA 1
ATOM 1558 C C . TYR A 1 196 ? 14.998 5.930 -24.355 1.00 75.50 196 TYR A C 1
ATOM 1560 O O . TYR A 1 196 ? 15.696 6.923 -24.133 1.00 75.50 196 TYR A O 1
ATOM 1568 N N . PHE A 1 197 ? 13.964 5.967 -25.203 1.00 69.88 197 PHE A N 1
ATOM 1569 C CA . PHE A 1 197 ? 13.530 7.199 -25.867 1.00 69.88 197 PHE A CA 1
ATOM 1570 C C . PHE A 1 197 ? 12.568 7.981 -24.960 1.00 69.88 197 PHE A C 1
ATOM 1572 O O . PHE A 1 197 ? 11.359 7.753 -24.969 1.00 69.88 197 PHE A O 1
ATOM 1579 N N . GLY A 1 198 ? 13.120 8.924 -24.189 1.00 63.06 198 GLY A N 1
ATOM 1580 C CA . GLY A 1 198 ? 12.367 9.799 -23.279 1.00 63.06 198 GLY A CA 1
ATOM 1581 C C . GLY A 1 198 ? 12.055 9.164 -21.921 1.00 63.06 198 GLY A C 1
ATOM 1582 O O . GLY A 1 198 ? 12.358 8.000 -21.701 1.00 63.06 198 GLY A O 1
ATOM 1583 N N . GLU A 1 199 ? 11.479 9.947 -21.003 1.00 59.66 199 GLU A N 1
ATOM 1584 C CA . GLU A 1 199 ? 10.941 9.480 -19.714 1.00 59.66 199 GLU A CA 1
ATOM 1585 C C . GLU A 1 199 ? 9.554 8.853 -19.915 1.00 59.66 199 GLU A C 1
ATOM 1587 O O . GLU A 1 199 ? 8.749 9.348 -20.708 1.00 59.66 199 GLU A O 1
ATOM 1592 N N . GLY A 1 200 ? 9.278 7.743 -19.230 1.00 57.91 200 GLY A N 1
ATOM 1593 C CA . GLY A 1 200 ? 8.012 7.030 -19.347 1.00 57.91 200 GLY A CA 1
ATOM 1594 C C . GLY A 1 200 ? 7.031 7.549 -18.313 1.00 57.91 200 GLY A C 1
ATOM 1595 O O . GLY A 1 200 ? 7.419 8.113 -17.289 1.00 57.91 200 GLY A O 1
ATOM 1596 N N . ASN A 1 201 ? 5.745 7.372 -18.587 1.00 52.78 201 ASN A N 1
ATOM 1597 C CA . ASN A 1 201 ? 4.692 7.869 -17.712 1.00 52.78 201 ASN A CA 1
ATOM 1598 C C . ASN A 1 201 ? 4.292 6.868 -16.629 1.00 52.78 201 ASN A C 1
ATOM 1600 O O . ASN A 1 201 ? 3.736 7.312 -15.617 1.00 52.78 201 ASN A O 1
ATOM 1604 N N . ALA A 1 202 ? 4.541 5.560 -16.794 1.00 56.62 202 ALA A N 1
ATOM 1605 C CA . ALA A 1 202 ? 4.309 4.667 -15.666 1.00 56.62 202 ALA A CA 1
ATOM 1606 C C . ALA A 1 202 ? 5.268 5.048 -14.543 1.00 56.62 202 ALA A C 1
ATOM 1608 O O . ALA A 1 202 ? 6.429 5.394 -14.772 1.00 56.62 202 ALA A O 1
ATOM 1609 N N . GLU A 1 203 ? 4.823 4.881 -13.295 1.00 60.41 203 GLU A N 1
ATOM 1610 C CA . GLU A 1 203 ? 5.710 5.000 -12.132 1.00 60.41 203 GLU A CA 1
ATOM 1611 C C . GLU A 1 203 ? 6.992 4.175 -12.363 1.00 60.41 203 GLU A C 1
ATOM 1613 O O . GLU A 1 203 ? 8.078 4.649 -12.037 1.00 60.41 203 GLU A O 1
ATOM 1618 N N . ASP A 1 204 ? 6.883 3.008 -13.026 1.00 61.38 204 ASP A N 1
ATOM 1619 C CA . ASP A 1 204 ? 7.941 2.065 -13.470 1.00 61.38 204 ASP A CA 1
ATOM 1620 C C . ASP A 1 204 ? 8.966 2.588 -14.475 1.00 61.38 204 ASP A C 1
ATOM 1622 O O . ASP A 1 204 ? 10.014 1.957 -14.627 1.00 61.38 204 ASP A O 1
ATOM 1626 N N . PHE A 1 205 ? 8.751 3.786 -15.010 1.00 57.84 205 PHE A N 1
ATOM 1627 C CA . PHE A 1 205 ? 9.565 4.372 -16.067 1.00 57.84 205 PHE A CA 1
ATOM 1628 C C . PHE A 1 205 ? 9.927 5.851 -15.866 1.00 5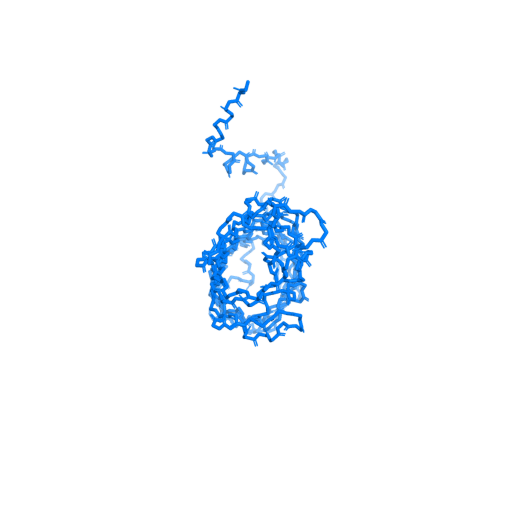7.84 205 PHE A C 1
ATOM 1630 O O . PHE A 1 205 ? 10.555 6.450 -16.736 1.00 57.84 205 PHE A O 1
ATOM 1637 N N . PHE A 1 206 ? 9.605 6.414 -14.695 1.00 53.41 206 PHE A N 1
ATOM 1638 C CA . PHE A 1 206 ? 9.920 7.805 -14.334 1.00 53.41 206 PHE A CA 1
ATOM 1639 C C . PHE A 1 206 ? 11.426 8.127 -14.314 1.00 53.41 206 PHE A C 1
ATOM 1641 O O . PHE A 1 206 ? 11.797 9.293 -14.347 1.00 53.41 206 PHE A O 1
ATOM 1648 N N . ASP A 1 207 ? 12.291 7.112 -14.241 1.00 54.72 207 ASP A N 1
ATOM 1649 C CA . ASP A 1 207 ? 13.730 7.263 -14.455 1.00 54.72 207 ASP A CA 1
ATOM 1650 C C . ASP A 1 207 ? 14.281 5.995 -15.116 1.00 54.72 207 ASP A C 1
ATOM 1652 O O . ASP A 1 207 ? 14.609 4.995 -14.473 1.00 54.72 207 ASP A O 1
ATOM 1656 N N . TYR A 1 208 ? 14.315 6.016 -16.445 1.00 53.62 208 TYR A N 1
ATOM 1657 C CA . TYR A 1 208 ? 14.882 4.940 -17.251 1.00 53.62 208 TYR A CA 1
ATOM 1658 C C . TYR A 1 208 ? 16.404 4.807 -17.097 1.00 53.62 208 TYR A C 1
ATOM 1660 O O . TYR A 1 208 ? 16.957 3.757 -17.431 1.00 53.62 208 TYR A O 1
ATOM 1668 N N . SER A 1 209 ? 17.079 5.863 -16.629 1.00 48.19 209 SER A N 1
ATOM 1669 C CA . SER A 1 209 ? 18.538 5.926 -16.529 1.00 48.19 209 SER A CA 1
ATOM 1670 C C . SER A 1 209 ? 19.074 5.318 -15.231 1.00 48.19 209 SER A C 1
ATOM 1672 O O . SER A 1 209 ? 20.198 4.814 -15.211 1.00 48.19 209 SER A O 1
ATOM 1674 N N . ASP A 1 210 ? 18.243 5.267 -14.184 1.00 55.34 210 ASP A N 1
ATOM 1675 C CA . ASP A 1 210 ? 18.524 4.550 -12.941 1.00 55.34 210 ASP A CA 1
ATOM 1676 C C . ASP A 1 210 ? 17.341 3.648 -12.536 1.00 55.34 210 ASP A C 1
ATOM 1678 O O . ASP A 1 210 ? 16.600 3.947 -11.594 1.00 55.34 210 ASP A O 1
ATOM 1682 N N . PRO A 1 211 ? 17.152 2.481 -13.190 1.00 57.16 211 PRO A N 1
ATOM 1683 C CA . PRO A 1 211 ? 16.130 1.507 -12.796 1.00 57.16 211 PRO A CA 1
ATOM 1684 C C . PRO A 1 211 ? 16.340 0.923 -11.376 1.00 57.16 211 PRO A C 1
ATOM 1686 O O . PRO A 1 211 ? 15.661 -0.028 -10.973 1.00 57.16 211 PRO A O 1
ATOM 1689 N N . ALA A 1 212 ? 17.256 1.459 -10.562 1.00 60.81 212 ALA A N 1
ATOM 1690 C CA . ALA A 1 212 ? 17.637 0.920 -9.274 1.00 60.81 212 ALA A CA 1
ATOM 1691 C C . ALA A 1 212 ? 17.087 1.714 -8.076 1.00 60.81 212 ALA A C 1
ATOM 1693 O O . ALA A 1 212 ? 17.285 2.904 -7.898 1.00 60.81 212 ALA A O 1
ATOM 1694 N N . ARG A 1 213 ? 16.477 0.960 -7.154 1.00 66.81 213 ARG A N 1
ATOM 1695 C CA . ARG A 1 213 ? 16.378 1.259 -5.711 1.00 66.81 213 ARG A CA 1
ATOM 1696 C C . ARG A 1 213 ? 16.123 2.731 -5.350 1.00 66.81 213 ARG A C 1
ATOM 1698 O O . ARG A 1 213 ? 16.960 3.374 -4.724 1.00 66.81 213 ARG A O 1
ATOM 1705 N N . GLN A 1 214 ? 14.914 3.207 -5.605 1.00 76.94 214 GLN A N 1
ATOM 1706 C CA . GLN A 1 214 ? 14.492 4.529 -5.160 1.00 76.94 214 GLN A CA 1
ATOM 1707 C C . GLN A 1 214 ? 13.960 4.488 -3.720 1.00 76.94 214 GLN A C 1
ATOM 1709 O O . GLN A 1 214 ? 13.285 3.535 -3.313 1.00 76.94 214 GLN A O 1
ATOM 1714 N N . THR A 1 215 ? 14.247 5.538 -2.949 1.00 82.12 215 THR A N 1
ATOM 1715 C CA . THR A 1 215 ? 13.597 5.803 -1.658 1.00 82.12 215 THR A CA 1
ATOM 1716 C C . THR A 1 215 ? 12.843 7.121 -1.759 1.00 82.12 215 THR A C 1
ATOM 1718 O O . THR A 1 215 ? 13.457 8.148 -2.028 1.00 82.12 215 THR A O 1
ATOM 1721 N N . THR A 1 216 ? 11.527 7.103 -1.559 1.00 83.69 216 THR A N 1
ATOM 1722 C CA . THR A 1 216 ? 10.669 8.293 -1.670 1.00 83.69 216 THR A CA 1
ATOM 1723 C C . THR A 1 216 ? 9.759 8.447 -0.457 1.00 83.69 216 THR A C 1
ATOM 1725 O O . THR A 1 216 ? 9.554 7.507 0.317 1.00 83.69 216 THR A O 1
ATOM 1728 N N . PHE A 1 217 ? 9.212 9.648 -0.273 1.00 85.75 217 PHE A N 1
ATOM 1729 C CA . PHE A 1 217 ? 8.162 9.881 0.713 1.00 85.75 217 PHE A CA 1
ATOM 1730 C C . PHE A 1 217 ? 6.822 9.339 0.211 1.00 85.75 217 PHE A C 1
ATOM 1732 O O . PHE A 1 217 ? 6.533 9.346 -0.984 1.00 85.75 217 PHE A O 1
ATOM 1739 N N . SER A 1 218 ? 5.995 8.862 1.136 1.00 83.75 218 SER A N 1
ATOM 1740 C CA . SER A 1 218 ? 4.675 8.307 0.850 1.00 83.75 218 SER A CA 1
ATOM 1741 C C . SER A 1 218 ? 3.648 8.899 1.803 1.00 83.75 218 SER A C 1
ATOM 1743 O O . SER A 1 218 ? 3.844 8.873 3.016 1.00 83.75 218 SER A O 1
ATOM 1745 N N . ILE A 1 219 ? 2.540 9.395 1.256 1.00 87.31 219 ILE A N 1
ATOM 1746 C CA . ILE A 1 219 ? 1.412 9.930 2.022 1.00 87.31 219 ILE A CA 1
ATOM 1747 C C . ILE A 1 219 ? 0.192 9.060 1.709 1.00 87.31 219 ILE A C 1
ATOM 1749 O O . ILE A 1 219 ? -0.481 9.282 0.701 1.00 87.31 219 ILE A O 1
ATOM 1753 N N . PRO A 1 220 ? -0.077 8.001 2.493 1.00 86.19 220 PRO A N 1
ATOM 1754 C CA . PRO A 1 220 ? -1.288 7.221 2.305 1.00 86.19 220 PRO A CA 1
ATOM 1755 C C . PRO A 1 220 ? -2.511 7.985 2.826 1.00 86.19 220 PRO A C 1
ATOM 1757 O O . PRO A 1 220 ? -2.511 8.453 3.961 1.00 86.19 220 PRO A O 1
ATOM 1760 N N . LEU A 1 221 ? -3.567 8.011 2.017 1.00 87.88 221 LEU A N 1
ATOM 1761 C CA . LEU A 1 221 ? -4.933 8.355 2.411 1.00 87.88 221 LEU A CA 1
ATOM 1762 C C . LEU A 1 221 ? -5.838 7.193 1.995 1.00 87.88 221 LEU A C 1
ATOM 1764 O O . LEU A 1 221 ? -5.730 6.699 0.867 1.00 87.88 221 LEU A O 1
ATOM 1768 N N . ASP A 1 222 ? -6.681 6.724 2.906 1.00 88.38 222 ASP A N 1
ATOM 1769 C CA . ASP A 1 222 ? -7.516 5.541 2.695 1.00 88.38 222 ASP A CA 1
ATOM 1770 C C . ASP A 1 222 ? -8.839 5.670 3.461 1.00 88.38 222 ASP A C 1
ATOM 1772 O O . ASP A 1 222 ? -8.902 6.322 4.508 1.00 88.38 222 ASP A O 1
ATOM 1776 N N . LEU A 1 223 ? -9.869 5.013 2.930 1.00 90.62 223 LEU A N 1
ATOM 1777 C CA . LEU A 1 223 ? -11.183 4.865 3.542 1.00 90.62 223 LEU A CA 1
ATOM 1778 C C . LEU A 1 223 ? -11.523 3.374 3.588 1.00 90.62 223 LEU A C 1
ATOM 1780 O O . LEU A 1 223 ? -11.502 2.687 2.565 1.00 90.62 223 LEU A O 1
ATOM 1784 N N . ARG A 1 224 ? -11.853 2.871 4.775 1.00 91.88 224 ARG A N 1
ATOM 1785 C CA . ARG A 1 224 ? -12.114 1.454 5.020 1.00 91.88 224 ARG A CA 1
ATOM 1786 C C . ARG A 1 224 ? -13.473 1.241 5.660 1.00 91.88 224 ARG A C 1
ATOM 1788 O O . ARG A 1 224 ? -13.928 2.031 6.483 1.00 91.88 224 ARG A O 1
ATOM 1795 N N . PHE A 1 225 ? -14.078 0.115 5.319 1.00 93.88 225 PHE A N 1
ATOM 1796 C CA . PHE A 1 225 ? -15.290 -0.396 5.936 1.00 93.88 225 PHE A CA 1
ATOM 1797 C C . PHE A 1 225 ? -14.948 -1.629 6.757 1.00 93.88 225 PHE A C 1
ATOM 1799 O O . PHE A 1 225 ? -14.237 -2.511 6.275 1.00 93.88 225 PHE A O 1
ATOM 1806 N N . PHE A 1 226 ? -15.473 -1.705 7.975 1.00 93.44 226 PHE A N 1
ATOM 1807 C CA . PHE A 1 226 ? -15.274 -2.827 8.883 1.00 93.44 226 PHE A CA 1
ATOM 1808 C C . PHE A 1 226 ? -16.578 -3.563 9.168 1.00 93.44 226 PHE A C 1
ATOM 1810 O O . PHE A 1 226 ? -17.627 -2.942 9.338 1.00 93.44 226 PHE A O 1
ATOM 1817 N N . TYR A 1 227 ? -16.476 -4.882 9.318 1.00 94.75 227 TYR A N 1
ATOM 1818 C CA . TYR A 1 227 ? -17.490 -5.731 9.936 1.00 94.75 227 TYR A CA 1
ATOM 1819 C C . TYR A 1 227 ? -16.897 -6.429 11.160 1.00 94.75 227 TYR A C 1
ATOM 1821 O O . TYR A 1 227 ? -15.859 -7.079 11.050 1.00 94.75 227 TYR A O 1
ATOM 1829 N N . ARG A 1 228 ? -17.548 -6.302 12.316 1.00 91.81 228 ARG A N 1
ATOM 1830 C CA . ARG A 1 228 ? -17.069 -6.765 13.627 1.00 91.81 228 ARG A CA 1
ATOM 1831 C C . ARG A 1 228 ? -17.932 -7.908 14.173 1.00 91.81 228 ARG A C 1
ATOM 1833 O O . ARG A 1 228 ? -19.162 -7.842 14.075 1.00 91.81 228 ARG A O 1
ATOM 1840 N N . TRP A 1 229 ? -17.289 -8.905 14.789 1.00 90.81 229 TRP A N 1
ATOM 1841 C CA . TRP A 1 229 ? -17.937 -10.026 15.488 1.00 90.81 229 TRP A CA 1
ATOM 1842 C C . TRP A 1 229 ? -17.189 -10.451 16.757 1.00 90.81 229 TRP A C 1
ATOM 1844 O O . TRP A 1 229 ? -15.954 -10.227 16.860 1.00 90.81 229 TRP A O 1
#

pLDDT: mean 75.91, std 19.18, range [29.3, 97.62]

Solvent-accessible surface area (backbone atoms only — not comparable to full-atom values): 12503 Å² total; per-residue (Å²): 140,84,85,81,80,84,75,91,74,65,85,65,61,78,75,64,75,66,71,83,70,76,94,71,72,92,67,73,85,62,60,25,62,74,37,40,38,34,40,40,42,22,76,46,51,74,66,42,80,91,68,44,29,44,32,38,36,44,34,42,26,40,45,87,30,41,31,42,37,44,32,45,29,47,58,54,89,70,88,56,94,88,41,61,68,39,76,73,43,48,44,28,45,37,41,39,38,38,37,52,57,76,79,39,73,87,41,68,61,35,39,31,41,33,42,35,42,36,42,36,42,39,38,31,33,36,48,45,54,31,31,44,84,47,103,44,98,88,60,61,49,74,47,78,44,68,31,37,38,42,38,39,37,40,32,46,30,43,36,43,34,40,36,33,66,60,90,49,37,33,43,34,42,38,42,34,50,28,47,30,42,35,38,49,45,81,40,73,56,92,60,79,86,46,44,68,63,69,75,42,87,52,85,93,23,64,46,72,88,59,53,63,66,47,77,44,82,38,67,55,38,41,48,34,41,37,45,48,101

Sequence (229 aa):
MVKLRFRGCWLVTLLCLATPIPAQQIADSTVSAMAGNYLFLSPFKVVDQVNPGVLYGVGKIWSSGYGMEIGHLWLLPIPEEREQITDLRGHRLHLGVRRYLGNTNDRPLAPYMGLRLDHLRRDHRAVVPIIAPDNTPADAYTYADSIRVTARITTLNGLVGWESRHGRFSVDMFVGLGIRWRRVVQLDRIHPEDAYFGEGNAEDFFDYSDPARQTTFSIPLDLRFFYRW